Protein 2Z8L (pdb70)

InterPro domains:
  IPR006123 Staphylococcal/Streptococcal toxin, beta-grasp domain [PF02876] (147-233)
  IPR006126 Staphylococcal enterotoxin/Streptococcal pyrogenic exotoxin, conserved site [PS00278] (162-185)
  IPR008375 Staphylococcus aureus exotoxin [PR01800] (18-32)
  IPR008375 Staphylococcus aureus exotoxin [PR01800] (119-130)
  IPR008375 Staphylococcus aureus exotoxin [PR01800] (161-177)
  IPR008375 Staphylococcus aureus exotoxin [PR01800] (201-216)
  IPR008992 Enterotoxin [SSF50203] (36-129)
  IPR013307 Superantigen, staphylococcal/streptococcal toxin, bacterial [PR01501] (16-34)
  IPR013307 Superantigen, staphylococcal/streptococcal toxin, bacterial [PR01501] (37-54)
  IPR013307 Superantigen, staphylococcal/streptococcal toxin, bacterial [PR01501] (92-115)
  IPR013307 Superantigen, staphylococcal/streptococcal toxin, bacterial [PR01501] (170-192)
  IPR013307 Superantigen, staphylococcal/streptococcal toxin, bacterial [PR01501] (195-211)
  IPR013307 Superantigen, staphylococcal/streptococcal toxin, bacterial [PR01501] (221-234)
  IPR013307 Superantigen, staphylococcal/streptococcal toxin, bacterial [PR01898] (88-114)
  IPR013307 Superantigen, staphylococcal/streptococcal toxin, bacterial [PR01898] (117-130)
  IPR013307 Superantigen, staphylococcal/streptococcal toxin, bacterial [PR01898] (162-175)
  IPR013307 Superantigen, staphylococcal/streptococcal toxin, bacterial [PR01898] (175-189)
  IPR013307 Superantigen, staphylococcal/streptococcal toxin, bacterial [PR01898] (216-232)
  IPR015282 Staphylococcal superantigen-like OB-fold domain [PF09199] (46-128)
  IPR016091 Superantigen toxin, C-terminal [SSF54334] (132-233)

Foldseek 3Di:
DLVVLLVQLQDDKDKAWFFKWFWDDDPNWIWTWGDDPNEIEIETAADPVRCVPVDGIGTQKIAIARFPDADPSRHGYGFARIDGFDPDDDPAFLDWAWEWEWEDDVPGTDIDIGTDTHRGQKGAPQVVVSVVSNCCVVPVVASVDQFPQKWKWWAFQVGDIDIGGSNDDDDRNRRNDIDGRNGTHHMYIYGD

Solvent-accessible surface area: 11017 Å² total; per-residue (Å²): 129,21,130,95,22,86,82,37,1,47,30,94,45,90,39,41,143,90,24,44,0,67,72,49,58,143,91,76,18,62,23,0,43,9,86,123,147,186,128,109,16,73,0,44,5,12,37,182,15,60,99,108,11,143,69,138,116,8,90,14,9,11,0,2,2,6,104,52,53,81,53,222,123,19,14,14,41,1,70,0,1,4,4,91,93,41,180,32,105,95,221,78,88,39,24,23,5,99,3,28,0,90,33,70,74,145,119,37,89,126,59,52,85,88,122,35,98,7,124,21,22,32,9,1,3,4,13,3,2,4,82,0,1,39,70,0,14,129,88,15,55,3,7,154,139,137,10,126,92,6,87,0,72,0,29,19,122,135,48,34,132,74,39,0,70,0,77,95,82,3,65,55,134,55,3,4,54,32,10,47,0,110,68,1,91,70,0,50,0,83,5,77

Nearest PDB structures (foldseek):
  2z8l-assembly1_A  TM=1.005E+00  e=1.510E-40  Staphylococcus aureus
  1m4v-assembly2_B  TM=9.848E-01  e=3.611E-36  Staphylococcus aureus
  1m4v-assembly1_A  TM=9.852E-01  e=6.323E-36  Staphylococcus aureus
  2r61-assembly1_A  TM=9.519E-01  e=1.034E-33  Staphylococcus aureus
  2rdh-assembly2_B  TM=9.318E-01  e=7.310E-23  Staphylococcus aureus

Secondary structure (DSSP, 8-state):
-HHHHHHHHTS--EEEEEEEEEEEEETTEEEEEEEETTEEEEEEE-TTHHHHS-SSEEEEEEEEE--SEE-TT--EEEE--EEEPPSS--SS-SB--EEEEEEEETTEEEEEEEE--B--SEEEHHHHHHHHHHHHHHHS-TTSS--TT-EEEEEETTS-EEEEETTSPPPGGGTT-EEEGGGEEEEEEEE-

Structure (mmCIF, N/CA/C/O backbone):
data_2Z8L
#
_entry.id   2Z8L
#
_cell.length_a   37.625
_cell.length_b   78.237
_cell.length_c   55.276
_cell.angle_alpha   90.000
_cell.angle_beta   127.020
_cell.angle_gamma   90.000
#
_symmetry.space_group_name_H-M   'P 1 21 1'
#
loop_
_entity.id
_entity.type
_entity.pdbx_description
1 polymer 'Exotoxin 3'
2 branched 'N-acetyl-alpha-neuraminic acid-(2-3)-beta-D-galactopyranose-(1-4)-[alpha-L-fucopyranose-(1-3)]2-acetamido-2-deoxy-beta-D-glucopyranose'
3 non-polymer 'PHOSPHATE ION'
4 non-polymer GLYCEROL
5 water water
#
loop_
_atom_site.group_PDB
_atom_site.id
_atom_site.type_symbol
_atom_site.label_atom_id
_atom_site.label_alt_id
_atom_site.label_comp_id
_atom_site.label_asym_id
_atom_site.label_entity_id
_atom_site.label_seq_id
_atom_site.pdbx_PDB_ins_code
_atom_site.Cartn_x
_atom_site.Cartn_y
_atom_site.Cartn_z
_atom_site.occupancy
_atom_site.B_iso_or_equiv
_atom_site.auth_seq_id
_atom_site.auth_comp_id
_atom_site.auth_asym_id
_atom_site.auth_atom_id
_atom_site.pdbx_PDB_model_num
ATOM 1 N N . ASP A 1 17 ? 6.439 32.864 4.456 1.00 23.63 13 ASP A N 1
ATOM 2 C CA . ASP A 1 17 ? 5.679 34.149 4.465 1.00 22.48 13 ASP A CA 1
ATOM 3 C C . ASP A 1 17 ? 4.353 33.870 5.122 1.00 21.71 13 ASP A C 1
ATOM 4 O O . ASP A 1 17 ? 3.796 32.803 4.936 1.00 22.63 13 ASP A O 1
ATOM 9 N N . ILE A 1 18 ? 3.836 34.840 5.878 1.00 20.79 14 ILE A N 1
ATOM 10 C CA . ILE A 1 18 ? 2.516 34.731 6.517 1.00 18.98 14 ILE A CA 1
ATOM 11 C C . ILE A 1 18 ? 1.391 34.348 5.541 1.00 18.72 14 ILE A C 1
ATOM 12 O O . ILE A 1 18 ? 0.497 33.608 5.880 1.00 17.36 14 ILE A O 1
ATOM 17 N N . PHE A 1 19 ? 1.447 34.839 4.303 1.00 16.34 15 PHE A N 1
ATOM 18 C CA . PHE A 1 19 ? 0.394 34.494 3.351 1.00 17.49 15 PHE A CA 1
ATOM 19 C C . PHE A 1 19 ? 0.463 33.060 2.858 1.00 16.70 15 PHE A C 1
ATOM 20 O O . PHE A 1 19 ? -0.568 32.455 2.558 1.00 15.62 15 PHE A O 1
ATOM 28 N N . ASP A 1 20 ? 1.668 32.491 2.815 1.00 17.43 16 ASP A N 1
ATOM 29 C CA . ASP A 1 20 ? 1.817 31.063 2.489 1.00 18.15 16 ASP A CA 1
ATOM 30 C C . ASP A 1 20 ? 1.270 30.174 3.627 1.00 17.51 16 ASP A C 1
ATOM 31 O O . ASP A 1 20 ? 0.695 29.121 3.375 1.00 17.98 16 ASP A O 1
ATOM 36 N N . LEU A 1 21 ? 1.474 30.602 4.856 1.00 17.15 17 LEU A N 1
ATOM 37 C CA . LEU A 1 21 ? 0.946 29.887 6.006 1.00 17.96 17 LEU A CA 1
ATOM 38 C C . LEU A 1 21 ? -0.592 29.934 5.947 1.00 16.96 17 LEU A C 1
ATOM 39 O O . LEU A 1 21 ? -1.268 28.930 6.124 1.00 16.19 17 LEU A O 1
ATOM 44 N N . ARG A 1 22 ? -1.154 31.111 5.682 1.00 16.76 18 ARG A N 1
ATOM 45 C CA . ARG A 1 22 ? -2.594 31.249 5.557 1.00 17.83 18 ARG A CA 1
ATOM 46 C C . ARG A 1 22 ? -3.154 30.397 4.410 1.00 17.51 18 ARG A C 1
ATOM 47 O O . ARG A 1 22 ? -4.194 29.736 4.544 1.00 17.69 18 ARG A O 1
ATOM 55 N N . ASP A 1 23 ? -2.485 30.386 3.274 1.00 15.44 19 ASP A N 1
ATOM 56 C CA . ASP A 1 23 ? -3.035 29.730 2.111 1.00 17.07 19 ASP A CA 1
ATOM 57 C C . ASP A 1 23 ? -2.991 28.209 2.318 1.00 16.58 19 ASP A C 1
ATOM 58 O O . ASP A 1 23 ? -3.884 27.494 1.849 1.00 15.46 19 ASP A O 1
ATOM 63 N N . TYR A 1 24 ? -1.970 27.723 3.023 1.00 14.81 20 TYR A N 1
ATOM 64 C CA . TYR A 1 24 ? -1.880 26.286 3.396 1.00 14.89 20 TYR A CA 1
ATOM 65 C C . TYR A 1 24 ? -3.117 25.854 4.167 1.00 14.56 20 TYR A C 1
ATOM 66 O O . TYR A 1 24 ? -3.758 24.883 3.828 1.00 14.87 20 TYR A O 1
ATOM 75 N N . TYR A 1 25 ? -3.473 26.617 5.201 1.00 13.34 21 TYR A N 1
ATOM 76 C CA . TYR A 1 25 ? -4.570 26.245 6.057 1.00 14.31 21 TYR A CA 1
ATOM 77 C C . TYR A 1 25 ? -5.928 26.621 5.549 1.00 15.69 21 TYR A C 1
ATOM 78 O O . TYR A 1 25 ? -6.929 26.264 6.152 1.00 17.76 21 TYR A O 1
ATOM 87 N N . SER A 1 26 ? -5.974 27.302 4.391 1.00 15.81 22 SER A N 1
ATOM 88 C CA . SER A 1 26 ? -7.206 27.700 3.690 1.00 16.46 22 SER A CA 1
ATOM 89 C C . SER A 1 26 ? -7.482 26.778 2.540 1.00 16.93 22 SER A C 1
ATOM 90 O O . SER A 1 26 ? -8.492 26.942 1.828 1.00 17.79 22 SER A O 1
ATOM 93 N N . GLY A 1 27 ? -6.585 25.818 2.336 1.00 18.15 23 GLY A N 1
ATOM 94 C CA . GLY A 1 27 ? -6.632 24.956 1.195 1.00 19.74 23 GLY A CA 1
ATOM 95 C C . GLY A 1 27 ? -7.411 23.687 1.416 1.00 19.85 23 GLY A C 1
ATOM 96 O O . GLY A 1 27 ? -7.983 23.435 2.466 1.00 19.56 23 GLY A O 1
ATOM 97 N N . ALA A 1 28 ? -7.418 22.866 0.379 1.00 20.34 24 ALA A N 1
ATOM 98 C CA . ALA A 1 28 ? -8.215 21.684 0.391 1.00 20.92 24 ALA A CA 1
ATOM 99 C C . ALA A 1 28 ? -7.633 20.580 1.285 1.00 20.56 24 ALA A C 1
ATOM 100 O O . ALA A 1 28 ? -6.417 20.457 1.506 1.00 20.45 24 ALA A O 1
ATOM 102 N N . SER A 1 29 ? -8.551 19.821 1.839 1.00 21.17 25 SER A N 1
ATOM 103 C CA . SER A 1 29 ? -8.219 18.613 2.598 1.00 21.81 25 SER A CA 1
ATOM 104 C C . SER A 1 29 ? -9.307 17.570 2.367 1.00 22.38 25 SER A C 1
ATOM 105 O O . SER A 1 29 ? -10.369 17.899 1.845 1.00 21.91 25 SER A O 1
ATOM 108 N N . LYS A 1 30 ? -9.006 16.308 2.691 1.00 22.70 26 LYS A N 1
ATOM 109 C CA . LYS A 1 30 ? -10.014 15.252 2.588 1.00 24.78 26 LYS A CA 1
ATOM 110 C C . LYS A 1 30 ? -9.812 14.153 3.616 1.00 23.74 26 LYS A C 1
ATOM 111 O O . LYS A 1 30 ? -8.687 13.902 4.044 1.00 21.15 26 LYS A O 1
ATOM 117 N N . GLU A 1 31 ? -10.926 13.573 4.069 1.00 24.79 27 GLU A N 1
ATOM 118 C CA . GLU A 1 31 ? -10.931 12.483 5.056 1.00 24.14 27 GLU A CA 1
ATOM 119 C C . GLU A 1 31 ? -11.261 11.218 4.299 1.00 24.46 27 GLU A C 1
ATOM 120 O O . GLU A 1 31 ? -12.358 11.122 3.700 1.00 23.16 27 GLU A O 1
ATOM 126 N N . LEU A 1 32 ? -10.340 10.269 4.258 1.00 22.26 28 LEU A N 1
ATOM 127 C CA . LEU A 1 32 ? -10.568 9.004 3.581 1.00 22.25 28 LEU A CA 1
ATOM 128 C C . LEU A 1 32 ? -10.921 8.000 4.656 1.00 21.76 28 LEU A C 1
ATOM 129 O O . LEU A 1 32 ? -10.368 8.033 5.735 1.00 21.26 28 LEU A O 1
ATOM 134 N N . LYS A 1 33 ? -11.924 7.179 4.381 1.00 18.83 29 LYS A N 1
ATOM 135 C CA . LYS A 1 33 ? -12.477 6.309 5.385 1.00 20.02 29 LYS A CA 1
ATOM 136 C C . LYS A 1 33 ? -12.317 4.838 5.021 1.00 19.19 29 LYS A C 1
ATOM 137 O O . LYS A 1 33 ? -12.576 4.442 3.873 1.00 18.34 29 LYS A O 1
ATOM 143 N N . ASN A 1 34 ? -11.971 4.045 6.030 1.00 17.77 30 ASN A N 1
ATOM 144 C CA . ASN A 1 34 ? -11.872 2.612 5.910 1.00 18.19 30 ASN A CA 1
ATOM 145 C C . ASN A 1 34 ? -10.990 2.161 4.747 1.00 18.04 30 ASN A C 1
ATOM 146 O O . ASN A 1 34 ? -11.361 1.303 3.903 1.00 18.36 30 ASN A O 1
ATOM 151 N N . VAL A 1 35 ? -9.793 2.678 4.716 1.00 18.41 31 VAL A N 1
ATOM 152 C CA . VAL A 1 35 ? -8.874 2.308 3.650 1.00 18.17 31 VAL A CA 1
ATOM 153 C C . VAL A 1 35 ? -7.791 1.354 4.178 1.00 17.67 31 VAL A C 1
ATOM 154 O O . VAL A 1 35 ? -7.524 1.295 5.374 1.00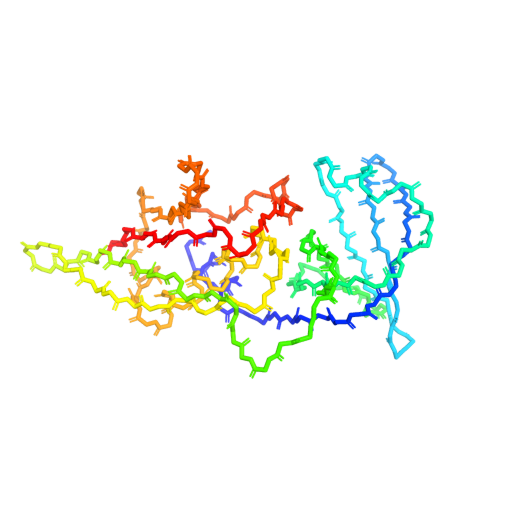 17.33 31 VAL A O 1
ATOM 158 N N . THR A 1 36 ? -7.195 0.580 3.262 1.00 17.22 32 THR A N 1
ATOM 159 C CA . THR A 1 36 ? -6.142 -0.354 3.611 1.00 16.83 32 THR A CA 1
ATOM 160 C C . THR A 1 36 ? -4.818 0.204 3.134 1.00 16.99 32 THR A C 1
ATOM 161 O O . THR A 1 36 ? -4.666 0.504 1.952 1.00 18.41 32 THR A O 1
ATOM 165 N N . GLY A 1 37 ? -3.919 0.387 4.093 1.00 15.56 33 GLY A N 1
ATOM 166 C CA . GLY A 1 37 ? -2.578 0.954 3.893 1.00 15.11 33 GLY A CA 1
ATOM 167 C C . GLY A 1 37 ? -1.535 -0.131 3.910 1.00 15.37 33 GLY A C 1
ATOM 168 O O . GLY A 1 37 ? -1.596 -1.044 4.718 1.00 15.52 33 GLY A O 1
ATOM 169 N N . TYR A 1 38 ? -0.567 -0.005 3.009 1.00 13.35 34 TYR A N 1
ATOM 170 C CA . TYR A 1 38 ? 0.552 -0.917 2.926 1.00 14.32 34 TYR A CA 1
ATOM 171 C C . TYR A 1 38 ? 1.812 -0.221 3.367 1.00 15.35 34 TYR A C 1
ATOM 172 O O . TYR A 1 38 ? 2.184 0.818 2.843 1.00 13.72 34 TYR A O 1
ATOM 181 N N . ARG A 1 39 ? 2.489 -0.844 4.306 1.00 17.32 35 ARG A N 1
ATOM 182 C CA . ARG A 1 39 ? 3.636 -0.239 4.953 1.00 20.17 35 ARG A CA 1
ATOM 183 C C . ARG A 1 39 ? 4.951 -0.566 4.291 1.00 19.52 35 ARG A C 1
ATOM 184 O O . ARG A 1 39 ? 5.194 -1.698 3.893 1.00 19.91 35 ARG A O 1
ATOM 192 N N . TYR A 1 40 ? 5.832 0.415 4.184 1.00 18.90 36 TYR A N 1
ATOM 193 C CA . TYR A 1 40 ? 7.185 0.162 3.775 1.00 20.54 36 TYR A CA 1
ATOM 194 C C . TYR A 1 40 ? 8.106 1.309 4.163 1.00 20.36 36 TYR A C 1
ATOM 195 O O . TYR A 1 40 ? 7.664 2.336 4.682 1.00 17.80 36 TYR A O 1
ATOM 204 N N . SER A 1 41 ? 9.392 1.125 3.911 1.00 21.40 37 SER A N 1
ATOM 205 C CA . SER A 1 41 ? 10.356 2.149 4.229 1.00 22.68 37 SER A CA 1
ATOM 206 C C . SER A 1 41 ? 11.402 2.278 3.132 1.00 23.14 37 SER A C 1
ATOM 207 O O . SER A 1 41 ? 11.712 1.311 2.468 1.00 22.04 37 SER A O 1
ATOM 210 N N . LYS A 1 42 ? 11.864 3.504 2.905 1.00 24.33 38 LYS A N 1
ATOM 211 C CA . LYS A 1 42 ? 12.864 3.822 1.887 1.00 26.04 38 LYS A CA 1
ATOM 212 C C . LYS A 1 42 ? 13.712 4.979 2.403 1.00 26.20 38 LYS A C 1
ATOM 213 O O . LYS A 1 42 ? 13.185 6.009 2.850 1.00 27.59 38 LYS A O 1
ATOM 219 N N . GLY A 1 43 ? 15.031 4.805 2.350 1.00 26.91 39 GLY A N 1
ATOM 220 C CA . GLY A 1 43 ? 15.936 5.872 2.712 1.00 26.50 39 GLY A CA 1
ATOM 221 C C . GLY A 1 43 ? 15.693 6.409 4.108 1.00 26.66 39 GLY A C 1
ATOM 222 O O . GLY A 1 43 ? 15.785 7.620 4.337 1.00 27.31 39 GLY A O 1
ATOM 223 N N . GLY A 1 44 ? 15.397 5.508 5.046 1.00 26.00 40 GLY A N 1
ATOM 224 C CA . GLY A 1 44 ? 15.181 5.908 6.433 1.00 25.23 40 GLY A CA 1
ATOM 225 C C . GLY A 1 44 ? 13.883 6.680 6.688 1.00 24.40 40 GLY A C 1
ATOM 226 O O . GLY A 1 44 ? 13.717 7.244 7.771 1.00 26.07 40 GLY A O 1
ATOM 227 N N . LYS A 1 45 ? 13.006 6.763 5.678 1.00 22.63 41 LYS A N 1
ATOM 228 C CA . LYS A 1 45 ? 11.649 7.280 5.842 1.00 20.95 41 LYS A CA 1
ATOM 229 C C . LYS A 1 45 ? 10.675 6.108 5.838 1.00 19.72 41 LYS A C 1
ATOM 230 O O . LYS A 1 45 ? 10.942 5.043 5.257 1.00 19.02 41 LYS A O 1
ATOM 232 N N . HIS A 1 46 ? 9.521 6.337 6.482 1.00 17.76 42 HIS A N 1
ATOM 233 C CA . HIS A 1 46 ? 8.518 5.287 6.668 1.00 17.19 42 HIS A CA 1
ATOM 234 C C . HIS A 1 46 ? 7.206 5.763 6.082 1.00 16.12 42 HIS A C 1
ATOM 235 O O . HIS A 1 46 ? 6.839 6.909 6.234 1.00 14.80 42 HIS A O 1
ATOM 242 N N . TYR A 1 47 ? 6.531 4.880 5.341 1.00 15.41 43 TYR A N 1
ATOM 243 C CA . TYR A 1 47 ? 5.380 5.277 4.565 1.00 16.27 43 TYR A CA 1
ATOM 244 C C . TYR A 1 47 ? 4.260 4.256 4.667 1.00 15.93 43 TYR A C 1
ATOM 245 O O . TYR A 1 47 ? 4.481 3.085 4.981 1.00 14.52 43 TYR A O 1
ATOM 254 N N . LEU A 1 48 ? 3.065 4.721 4.338 1.00 15.39 44 LEU A N 1
ATOM 255 C CA . LEU A 1 48 ? 1.912 3.872 4.077 1.00 16.57 44 LEU A CA 1
AT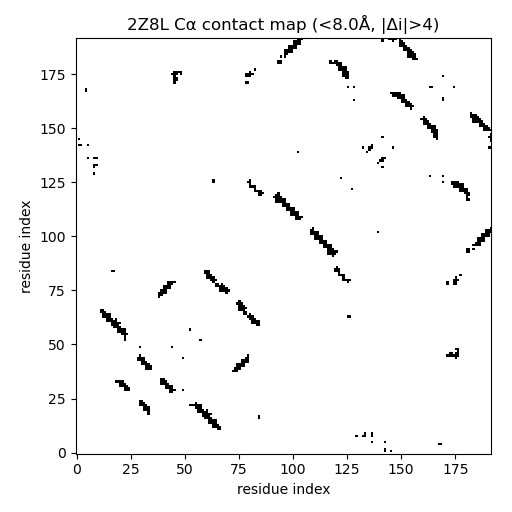OM 256 C C . LEU A 1 48 ? 1.415 4.264 2.708 1.00 16.15 44 LEU A C 1
ATOM 257 O O . LEU A 1 48 ? 1.267 5.460 2.409 1.00 16.92 44 LEU A O 1
ATOM 262 N N . ILE A 1 49 ? 1.177 3.297 1.846 1.00 14.64 45 ILE A N 1
ATOM 263 C CA . ILE A 1 49 ? 0.692 3.624 0.540 1.00 14.70 45 ILE A CA 1
ATOM 264 C C . ILE A 1 49 ? -0.695 2.975 0.380 1.00 15.44 45 ILE A C 1
ATOM 265 O O . ILE A 1 49 ? -0.953 1.877 0.864 1.00 15.10 45 ILE A O 1
ATOM 270 N N . PHE A 1 50 ? -1.562 3.659 -0.353 1.00 16.11 46 PHE A N 1
ATOM 271 C CA A PHE A 1 50 ? -2.821 3.024 -0.688 0.50 16.21 46 PHE A CA 1
ATOM 272 C CA B PHE A 1 50 ? -2.967 3.288 -0.575 0.50 17.40 46 PHE A CA 1
ATOM 273 C C . PHE A 1 50 ? -3.256 3.447 -2.067 1.00 17.71 46 PHE A C 1
ATOM 274 O O . PHE A 1 50 ? -2.640 4.279 -2.701 1.00 17.48 46 PHE A O 1
ATOM 289 N N . ASP A 1 51 ? -4.273 2.780 -2.577 1.00 18.73 47 ASP A N 1
ATOM 290 C CA . ASP A 1 51 ? -4.703 3.089 -3.937 1.00 21.77 47 ASP A CA 1
ATOM 291 C C . ASP A 1 51 ? -6.212 3.160 -4.019 1.00 23.37 47 ASP A C 1
ATOM 292 O O . ASP A 1 51 ? -6.908 2.462 -3.300 1.00 23.16 47 ASP A O 1
ATOM 297 N N . LYS A 1 52 ? -6.695 3.990 -4.930 1.00 26.10 48 LYS A N 1
ATOM 298 C CA . LYS A 1 52 ? -8.122 4.143 -5.161 1.00 26.18 48 LYS A CA 1
ATOM 299 C C . LYS A 1 52 ? -8.260 4.683 -6.567 1.00 26.79 48 LYS A C 1
ATOM 300 O O . LYS A 1 52 ? -7.502 5.556 -6.960 1.00 25.91 48 LYS A O 1
ATOM 306 N N . HIS A 1 53 ? -9.224 4.159 -7.313 1.00 27.33 49 HIS A N 1
ATOM 307 C CA . HIS A 1 53 ? -9.398 4.487 -8.717 1.00 27.78 49 HIS A CA 1
ATOM 308 C C . HIS A 1 53 ? -8.085 4.384 -9.518 1.00 27.92 49 HIS A C 1
ATOM 309 O O . HIS A 1 53 ? -7.823 5.221 -10.388 1.00 28.42 49 HIS A O 1
ATOM 316 N N . GLN A 1 54 ? -7.298 3.332 -9.269 1.00 27.01 50 GLN A N 1
ATOM 317 C CA . GLN A 1 54 ? -6.023 3.103 -9.978 1.00 25.93 50 GLN A CA 1
ATOM 318 C C . GLN A 1 54 ? -5.056 4.302 -9.794 1.00 24.99 50 GLN A C 1
ATOM 319 O O . GLN A 1 54 ? -4.275 4.632 -10.680 1.00 24.31 50 GLN A O 1
ATOM 325 N N . LYS A 1 55 ? -5.116 4.957 -8.644 1.00 24.14 51 LYS A N 1
ATOM 326 C CA . LYS A 1 55 ? -4.194 6.046 -8.332 1.00 23.14 51 LYS A CA 1
ATOM 327 C C . LYS A 1 55 ? -3.666 5.793 -6.931 1.00 22.11 51 LYS A C 1
ATOM 328 O O . LYS A 1 55 ? -4.399 5.277 -6.090 1.00 22.78 51 LYS A O 1
ATOM 334 N N . PHE A 1 56 ? -2.439 6.231 -6.653 1.00 19.90 52 PHE A N 1
ATOM 335 C CA . PHE A 1 56 ? -1.813 5.978 -5.362 1.00 18.66 52 PHE A CA 1
ATOM 336 C C . PHE A 1 56 ? -1.818 7.238 -4.532 1.00 17.64 52 PHE A C 1
ATOM 337 O O . PHE A 1 56 ? -1.784 8.334 -5.044 1.00 16.28 52 PHE A O 1
ATOM 345 N N . THR A 1 57 ? -1.817 7.059 -3.225 1.00 17.31 53 THR A N 1
ATOM 346 C CA . THR A 1 57 ? -1.557 8.143 -2.282 1.00 17.82 53 THR A CA 1
ATOM 347 C C . THR A 1 57 ? -0.522 7.607 -1.337 1.00 16.74 53 THR A C 1
ATOM 348 O O . THR A 1 57 ? -0.683 6.496 -0.844 1.00 16.97 53 THR A O 1
ATOM 352 N N . ARG A 1 58 ? 0.530 8.366 -1.085 1.00 15.99 54 ARG A N 1
ATOM 353 C CA . ARG A 1 58 ? 1.615 7.914 -0.218 1.00 16.64 54 ARG A CA 1
ATOM 354 C C . ARG A 1 58 ? 1.610 8.841 0.954 1.00 16.28 54 ARG A C 1
ATOM 355 O O . ARG A 1 58 ? 1.645 10.048 0.770 1.00 15.92 54 ARG A O 1
ATOM 363 N N . ILE A 1 59 ? 1.516 8.249 2.133 1.00 14.79 55 ILE A N 1
ATOM 364 C CA . ILE A 1 59 ? 1.494 8.983 3.405 1.00 14.90 55 ILE A CA 1
ATOM 365 C C . ILE A 1 59 ? 2.776 8.716 4.161 1.00 14.78 55 ILE A C 1
ATOM 366 O O . ILE A 1 59 ? 3.135 7.569 4.400 1.00 16.10 55 ILE A O 1
ATOM 371 N N . GLN A 1 60 ? 3.498 9.759 4.548 1.00 14.23 56 GLN A N 1
ATOM 372 C CA . GLN A 1 60 ? 4.674 9.570 5.373 1.00 14.65 56 GLN A CA 1
ATOM 373 C C . GLN A 1 60 ? 4.258 9.461 6.821 1.00 15.15 56 GLN A C 1
ATOM 374 O O . GLN A 1 60 ? 3.411 10.272 7.290 1.00 16.78 56 GLN A O 1
ATOM 380 N N . ILE A 1 61 ? 4.818 8.481 7.523 1.00 14.90 57 ILE A N 1
ATOM 381 C CA . ILE A 1 61 ? 4.484 8.174 8.922 1.00 15.99 57 ILE A CA 1
ATOM 382 C C . ILE A 1 61 ? 5.620 8.620 9.829 1.00 16.33 57 ILE A C 1
ATOM 383 O O . ILE A 1 61 ? 6.810 8.444 9.488 1.00 16.57 57 ILE A O 1
ATOM 388 N N . PHE A 1 62 ? 5.282 9.180 10.996 1.00 14.67 58 PHE A N 1
ATOM 389 C CA . PHE A 1 62 ? 6.253 9.763 11.887 1.00 16.47 58 PHE A CA 1
ATOM 390 C C . PHE A 1 62 ? 6.065 9.255 13.308 1.00 18.82 58 PHE A C 1
ATOM 391 O O . PHE A 1 62 ? 5.004 8.714 13.679 1.00 18.90 58 PHE A O 1
ATOM 399 N N . GLY A 1 63 ? 7.104 9.407 14.104 1.00 19.89 59 GLY A N 1
ATOM 400 C CA . GLY A 1 63 ? 6.985 9.238 15.528 1.00 21.65 59 GLY A CA 1
ATOM 401 C C . GLY A 1 63 ? 6.772 7.814 15.928 1.00 23.20 59 GLY A C 1
ATOM 402 O O . GLY A 1 63 ? 7.152 6.883 15.229 1.00 22.53 59 GLY A O 1
ATOM 403 N N . LYS A 1 64 ? 6.168 7.606 17.075 1.00 27.69 60 LYS A N 1
ATOM 404 C CA . LYS A 1 64 ? 5.956 6.219 17.490 1.00 32.69 60 LYS A CA 1
ATOM 405 C C . LYS A 1 64 ? 4.819 5.516 16.706 1.00 34.00 60 LYS A C 1
ATOM 406 O O . LYS A 1 64 ? 4.641 4.306 16.834 1.00 35.19 60 LYS A O 1
ATOM 412 N N . ASP A 1 65 ? 4.095 6.250 15.838 1.00 36.75 61 ASP A N 1
ATOM 413 C CA . ASP A 1 65 ? 3.158 5.600 14.872 1.00 37.78 61 ASP A CA 1
ATOM 414 C C . ASP A 1 65 ? 3.918 4.657 13.932 1.00 38.95 61 ASP A C 1
ATOM 415 O O . ASP A 1 65 ? 3.324 3.795 13.296 1.00 40.05 61 ASP A O 1
ATOM 420 N N . ILE A 1 66 ? 5.230 4.829 13.834 1.00 40.44 62 ILE A N 1
ATOM 421 C CA . ILE A 1 66 ? 6.051 4.010 12.947 1.00 41.33 62 ILE A CA 1
ATOM 422 C C . ILE A 1 66 ? 6.007 2.512 13.300 1.00 42.98 62 ILE A C 1
ATOM 423 O O . ILE A 1 66 ? 6.226 1.673 12.407 1.00 43.52 62 ILE A O 1
ATOM 428 N N . GLU A 1 67 ? 5.710 2.161 14.560 1.00 44.29 63 GLU A N 1
ATOM 429 C CA . GLU A 1 67 ? 5.570 0.738 14.924 1.00 45.11 63 GLU A CA 1
ATOM 430 C C . GLU A 1 67 ? 4.192 0.327 15.501 1.00 45.70 63 GLU A C 1
ATOM 431 O O . GLU A 1 67 ? 3.961 -0.858 15.768 1.00 46.29 63 GLU A O 1
ATOM 437 N N . ARG A 1 68 ? 3.273 1.276 15.667 1.00 45.63 64 ARG A N 1
ATOM 438 C CA . ARG A 1 68 ? 1.861 0.916 15.808 1.00 45.20 64 ARG A CA 1
ATOM 439 C C . ARG A 1 68 ? 1.436 0.270 14.475 1.00 44.81 64 ARG A C 1
ATOM 440 O O . ARG A 1 68 ? 0.613 -0.648 14.447 1.00 45.41 64 ARG A O 1
ATOM 448 N N . LEU A 1 69 ? 1.995 0.787 13.376 1.00 43.75 65 LEU A N 1
ATOM 449 C CA . LEU A 1 69 ? 1.895 0.150 12.061 1.00 42.73 65 LEU A CA 1
ATOM 450 C C . LEU A 1 69 ? 3.193 -0.653 11.854 1.00 41.82 65 LEU A C 1
ATOM 451 O O . LEU A 1 69 ? 4.182 -0.127 11.343 1.00 41.80 65 LEU A O 1
ATOM 456 N N . LYS A 1 70 ? 3.185 -1.915 12.294 1.00 40.26 66 LYS A N 1
ATOM 457 C CA . LYS A 1 70 ? 4.359 -2.805 12.176 1.00 38.61 66 LYS A CA 1
ATOM 458 C C . LYS A 1 70 ? 4.025 -4.058 11.356 1.00 36.59 66 LYS A C 1
ATOM 459 O O . LYS A 1 70 ? 4.787 -5.033 11.333 1.00 38.30 66 LYS A O 1
ATOM 465 N N . THR A 1 71 ? 2.884 -4.022 10.681 1.00 33.01 67 THR A N 1
ATOM 466 C CA . THR A 1 71 ? 2.507 -5.075 9.769 1.00 29.69 67 THR A CA 1
ATOM 467 C C . THR A 1 71 ? 2.465 -4.511 8.345 1.00 25.70 67 THR A C 1
ATOM 468 O O . THR A 1 71 ? 2.273 -3.327 8.157 1.00 23.71 67 THR A O 1
ATOM 472 N N . ARG A 1 72 ? 2.652 -5.366 7.349 1.00 20.79 68 ARG A N 1
ATOM 473 C CA . ARG A 1 72 ? 2.642 -4.924 5.955 1.00 19.20 68 ARG A CA 1
ATOM 474 C C . ARG A 1 72 ? 1.273 -4.371 5.562 1.00 17.01 68 ARG A C 1
ATOM 475 O O . ARG A 1 72 ? 1.188 -3.243 5.077 1.00 16.74 68 ARG A O 1
ATOM 483 N N . LYS A 1 73 ? 0.208 -5.148 5.792 1.00 15.94 69 LYS A N 1
ATOM 484 C CA . LYS A 1 73 ? -1.161 -4.806 5.340 1.00 14.99 69 LYS A CA 1
ATOM 485 C C . LYS A 1 73 ? -1.924 -4.291 6.548 1.00 15.65 69 LYS A C 1
ATOM 486 O O . LYS A 1 73 ? -2.020 -4.996 7.535 1.00 15.51 69 LYS A O 1
ATOM 492 N N . ASN A 1 74 ? -2.504 -3.095 6.429 1.00 14.41 70 ASN A N 1
ATOM 493 C CA . ASN A 1 74 ? -3.151 -2.392 7.549 1.00 14.99 70 ASN A CA 1
ATOM 494 C C . ASN A 1 74 ? -4.554 -1.954 7.126 1.00 14.50 70 ASN A C 1
ATOM 495 O O . ASN A 1 74 ? -4.761 -0.839 6.647 1.00 14.71 70 ASN A O 1
ATOM 500 N N . PRO A 1 75 ? -5.547 -2.817 7.330 1.00 15.76 71 PRO A N 1
ATOM 501 C CA . PRO A 1 75 ? -6.909 -2.448 6.975 1.00 15.33 71 PRO A CA 1
ATOM 502 C C . PRO A 1 75 ? -7.593 -1.521 7.993 1.00 15.28 71 PRO A C 1
ATOM 503 O O . PRO A 1 75 ? -7.088 -1.358 9.108 1.00 16.68 71 PRO A O 1
ATOM 507 N N . GLY A 1 76 ? -8.696 -0.900 7.593 1.00 15.30 72 GLY A N 1
ATOM 508 C CA . GLY A 1 76 ? -9.548 -0.231 8.544 1.00 15.37 72 GLY A CA 1
ATOM 509 C C . GLY A 1 76 ? -8.968 1.062 9.071 1.00 14.65 72 GLY A C 1
ATOM 510 O O . GLY A 1 76 ? -9.168 1.423 10.256 1.00 15.18 72 GLY A O 1
ATOM 511 N N . LEU A 1 77 ? -8.294 1.790 8.192 1.00 12.95 73 LEU A N 1
ATOM 512 C CA . LEU A 1 77 ? -7.745 3.096 8.546 1.00 13.89 73 LEU A CA 1
ATOM 513 C C . LEU A 1 77 ? -8.620 4.238 8.080 1.00 13.56 73 LEU A C 1
ATOM 514 O O . LEU A 1 77 ? -9.309 4.137 7.068 1.00 14.27 73 LEU A O 1
ATOM 519 N N . ASP A 1 78 ? -8.537 5.348 8.817 1.00 12.46 74 ASP A N 1
ATOM 520 C CA . ASP A 1 78 ? -9.052 6.646 8.375 1.00 13.62 74 ASP A CA 1
ATOM 521 C C . ASP A 1 78 ? -7.809 7.533 8.153 1.00 12.25 74 ASP A C 1
ATOM 522 O O . ASP A 1 78 ? -6.871 7.469 8.942 1.00 11.74 74 ASP A O 1
ATOM 527 N N . ILE A 1 79 ? -7.778 8.276 7.061 1.00 11.52 75 ILE A N 1
ATOM 528 C CA . ILE A 1 79 ? -6.643 9.169 6.781 1.00 12.35 75 ILE A CA 1
ATOM 529 C C . ILE A 1 79 ? -7.091 10.586 6.480 1.00 11.55 75 ILE A C 1
ATOM 530 O O . ILE A 1 79 ? -7.927 10.813 5.603 1.00 11.31 75 ILE A O 1
ATOM 535 N N . PHE A 1 80 ? -6.500 11.558 7.173 1.00 11.77 76 PHE A N 1
ATOM 536 C CA . PHE A 1 80 ? -6.717 12.960 6.875 1.00 11.11 76 PHE A CA 1
ATOM 537 C C . PHE A 1 80 ? -5.604 13.428 5.988 1.00 11.77 76 PHE A C 1
ATOM 538 O O . PHE A 1 80 ? -4.467 13.528 6.436 1.00 11.96 76 PHE A O 1
ATOM 546 N N . VAL A 1 81 ? -5.953 13.714 4.735 1.00 11.49 77 VAL A N 1
ATOM 547 C CA . VAL A 1 81 ? -5.018 14.025 3.682 1.00 11.21 77 VAL A CA 1
ATOM 548 C C . VAL A 1 81 ? -5.019 15.540 3.365 1.00 12.60 77 VAL A C 1
ATOM 549 O O . VAL A 1 81 ? -6.088 16.146 3.157 1.00 13.37 77 VAL A O 1
ATOM 553 N N . VAL A 1 82 ? -3.817 16.129 3.359 1.00 12.36 78 VAL A N 1
ATOM 554 C CA . VAL A 1 82 ? -3.562 17.478 2.868 1.00 12.42 78 VAL A CA 1
ATOM 555 C C . VAL A 1 82 ? -2.427 17.346 1.866 1.00 13.64 78 VAL A C 1
ATOM 556 O O . VAL A 1 82 ? -1.357 16.900 2.197 1.00 13.57 78 VAL A O 1
ATOM 560 N N . LYS A 1 83 ? -2.693 17.662 0.611 1.00 15.19 79 LYS A N 1
ATOM 561 C CA . LYS A 1 83 ? -1.707 17.457 -0.425 1.00 17.53 79 LYS A CA 1
ATOM 562 C C . LYS A 1 83 ? -0.478 18.299 -0.152 1.00 18.52 79 LYS A C 1
ATOM 563 O O . LYS A 1 83 ? -0.599 19.516 0.032 1.00 20.83 79 LYS A O 1
ATOM 569 N N . GLU A 1 84 ? 0.698 17.678 -0.055 1.00 19.46 80 GLU A N 1
ATOM 570 C CA . GLU A 1 84 ? 1.949 18.419 0.110 1.00 20.41 80 GLU A CA 1
ATOM 571 C C . GLU A 1 84 ? 2.653 18.495 -1.233 1.00 21.82 80 GLU A C 1
ATOM 572 O O . GLU A 1 84 ? 3.314 19.484 -1.564 1.00 21.75 80 GLU A O 1
ATOM 578 N N . ALA A 1 85 ? 2.515 17.428 -2.004 1.00 22.17 81 ALA A N 1
ATOM 579 C CA . ALA A 1 85 ? 3.108 17.345 -3.335 1.00 23.59 81 ALA A CA 1
ATOM 580 C C . ALA A 1 85 ? 2.306 16.354 -4.184 1.00 24.86 81 ALA A C 1
ATOM 581 O O . ALA A 1 85 ? 1.549 15.539 -3.657 1.00 24.32 81 ALA A O 1
ATOM 583 N N . GLU A 1 86 ? 2.437 16.462 -5.500 1.00 26.04 82 GLU A N 1
ATOM 584 C CA . GLU A 1 86 ? 1.858 15.493 -6.419 1.00 26.74 82 GLU A CA 1
ATOM 585 C C . GLU A 1 86 ? 2.757 15.362 -7.638 1.00 27.25 82 GLU A C 1
ATOM 586 O O . GLU A 1 86 ? 3.301 16.355 -8.112 1.00 27.36 82 GLU A O 1
ATOM 592 N N . ASN A 1 87 ? 2.927 14.134 -8.126 1.00 27.48 83 ASN A N 1
ATOM 593 C CA . ASN A 1 87 ? 3.810 13.882 -9.262 1.00 27.36 83 ASN A CA 1
ATOM 594 C C . ASN A 1 87 ? 2.991 13.673 -10.535 1.00 28.00 83 ASN A C 1
ATOM 595 O O . ASN A 1 87 ? 1.751 13.774 -10.495 1.00 28.09 83 ASN A O 1
ATOM 600 N N . ARG A 1 88 ? 3.682 13.405 -11.651 1.00 28.39 84 ARG A N 1
ATOM 601 C CA . ARG A 1 88 ? 3.036 13.294 -12.969 1.00 28.56 84 ARG A CA 1
ATOM 602 C C . ARG A 1 88 ? 2.142 12.074 -13.102 1.00 28.49 84 ARG A C 1
ATOM 603 O O . ARG A 1 88 ? 1.260 12.044 -13.971 1.00 28.81 84 ARG A O 1
ATOM 611 N N . ASN A 1 89 ? 2.373 11.064 -12.262 1.00 27.91 85 ASN A N 1
ATOM 612 C CA . ASN A 1 89 ? 1.508 9.876 -12.233 1.00 27.24 85 ASN A CA 1
ATOM 613 C C . ASN A 1 89 ? 0.242 10.197 -11.451 1.00 26.43 85 ASN A C 1
ATOM 614 O O . ASN A 1 89 ? -0.689 9.391 -11.369 1.00 27.02 85 ASN A O 1
ATOM 619 N N . GLY A 1 90 ? 0.236 11.370 -10.835 1.00 25.17 86 GLY A N 1
ATOM 620 C CA . GLY A 1 90 ? -0.892 11.818 -10.061 1.00 23.61 86 GLY A CA 1
ATOM 621 C C . GLY A 1 90 ? -0.872 11.213 -8.677 1.00 22.36 86 GLY A C 1
ATOM 622 O O . GLY A 1 90 ? -1.900 11.204 -8.005 1.00 23.25 86 GLY A O 1
ATOM 623 N N . THR A 1 91 ? 0.282 10.699 -8.250 1.00 20.09 87 THR A N 1
ATOM 624 C CA . THR A 1 91 ? 0.421 10.199 -6.857 1.00 18.78 87 THR A CA 1
ATOM 625 C C . THR A 1 91 ? 0.495 11.369 -5.909 1.00 17.92 87 THR A C 1
ATOM 626 O O . THR A 1 91 ? 1.388 12.195 -6.033 1.00 17.52 87 THR A O 1
ATOM 630 N N . VAL A 1 92 ? -0.412 11.403 -4.932 1.00 16.37 88 VAL A N 1
ATOM 631 C CA . VAL A 1 92 ? -0.476 12.493 -3.971 1.00 16.03 88 VAL A CA 1
ATOM 632 C C . VAL A 1 92 ? 0.332 12.126 -2.725 1.00 14.26 88 VAL A C 1
ATOM 633 O O . VAL A 1 92 ? 0.264 10.972 -2.283 1.00 13.88 88 VAL A O 1
ATOM 637 N N . PHE A 1 93 ? 1.095 13.076 -2.187 1.00 12.53 89 PHE A N 1
ATOM 638 C CA . PHE A 1 93 ? 1.907 12.864 -0.980 1.00 12.08 89 PHE A CA 1
ATOM 639 C C . PHE A 1 93 ? 1.357 13.712 0.138 1.00 11.19 89 PHE A C 1
ATOM 640 O O . PHE A 1 93 ? 1.066 14.870 -0.063 1.00 10.34 89 PHE A O 1
ATOM 648 N N . SER A 1 94 ? 1.256 13.112 1.311 1.00 10.02 90 SER A N 1
ATOM 649 C CA . SER A 1 94 ? 0.770 13.803 2.483 1.00 9.89 90 SER A CA 1
ATOM 650 C C . SER A 1 94 ? 1.475 13.241 3.712 1.00 9.75 90 SER A C 1
ATOM 651 O O . SER A 1 94 ? 2.032 12.130 3.669 1.00 8.89 90 SER A O 1
ATOM 654 N N . TYR A 1 95 ? 1.504 14.035 4.780 1.00 10.44 91 TYR A N 1
ATOM 655 C CA . TYR A 1 95 ? 2.200 13.707 6.030 1.00 10.71 91 TYR A CA 1
ATOM 656 C C . TYR A 1 95 ? 1.243 13.309 7.126 1.00 10.27 91 TYR A C 1
ATOM 657 O O . TYR A 1 95 ? 0.368 14.083 7.501 1.00 10.69 91 TYR A O 1
ATOM 666 N N . GLY A 1 96 ? 1.430 12.119 7.682 1.00 10.00 92 GLY A N 1
ATOM 667 C CA . GLY A 1 96 ? 0.735 11.676 8.857 1.00 9.92 92 GLY A CA 1
ATOM 668 C C . GLY A 1 96 ? -0.778 11.628 8.680 1.00 10.20 92 GLY A C 1
ATOM 669 O O . GLY A 1 96 ? -1.242 11.224 7.618 1.00 11.08 92 GLY A O 1
ATOM 670 N N . GLY A 1 97 ? -1.501 11.880 9.756 1.00 10.95 93 GLY A N 1
ATOM 671 C CA . GLY A 1 97 ? -2.962 11.920 9.734 1.00 10.14 93 GLY A CA 1
ATOM 672 C C . GLY A 1 97 ? -3.665 10.586 9.665 1.00 10.82 93 GLY A C 1
ATOM 673 O O . GLY A 1 97 ? -4.849 10.549 9.314 1.00 10.19 93 GLY A O 1
ATOM 674 N N . VAL A 1 98 ? -2.996 9.478 10.000 1.00 10.93 94 VAL A N 1
ATOM 675 C CA . VAL A 1 98 ? -3.570 8.115 9.967 1.00 10.11 94 VAL A CA 1
ATOM 676 C C . VAL A 1 98 ? -4.145 7.759 11.347 1.00 12.73 94 VAL A C 1
ATOM 677 O O . VAL A 1 98 ? -3.470 7.910 12.381 1.00 13.41 94 VAL A O 1
ATOM 681 N N . THR A 1 99 ? -5.376 7.281 11.364 1.00 12.19 95 THR A N 1
ATOM 682 C CA . THR A 1 99 ? -5.992 6.824 12.609 1.00 12.66 95 THR A CA 1
ATOM 683 C C . THR A 1 99 ? -6.739 5.519 12.325 1.00 13.54 95 THR A C 1
ATOM 684 O O . THR A 1 99 ? -6.973 5.143 11.149 1.00 12.65 95 THR A O 1
ATOM 688 N N . LYS A 1 100 ? -7.047 4.790 13.376 1.00 13.94 96 LYS A N 1
ATOM 689 C CA . LYS A 1 100 ? -7.953 3.629 13.238 1.00 16.93 96 LYS A CA 1
ATOM 690 C C . LYS A 1 100 ? -9.370 4.130 13.066 1.00 15.57 96 LYS A C 1
ATOM 691 O O . LYS A 1 100 ? -9.742 5.132 13.678 1.00 17.06 96 LYS A O 1
ATOM 697 N N . LYS A 1 101 ? -10.156 3.451 12.236 1.00 16.15 97 LYS A N 1
ATOM 698 C CA . LYS A 1 101 ? -11.539 3.825 12.069 1.00 16.65 97 LYS A CA 1
ATOM 699 C C . LYS A 1 101 ? -12.292 3.556 13.391 1.00 15.52 97 LYS A C 1
ATOM 700 O O . LYS A 1 101 ? -11.845 2.804 14.284 1.00 15.68 97 LYS A O 1
ATOM 706 N N . ASN A 1 102 ? -13.447 4.185 13.516 1.00 14.87 98 ASN A N 1
ATOM 707 C CA . ASN A 1 102 ? -14.256 3.977 14.710 1.00 14.46 98 ASN A CA 1
ATOM 708 C C . ASN A 1 102 ? -14.665 2.511 14.894 1.00 14.66 98 ASN A C 1
ATOM 709 O O . ASN A 1 102 ? -15.047 1.848 13.948 1.00 16.65 98 ASN A O 1
ATOM 714 N N . GLN A 1 103 ? -14.593 2.034 16.117 1.00 15.51 99 GLN A N 1
ATOM 715 C CA . GLN A 1 103 ? -15.113 0.720 16.463 1.00 16.73 99 GLN A CA 1
ATOM 716 C C . GLN A 1 103 ? -16.612 0.828 16.736 1.00 16.27 99 GLN A C 1
ATOM 717 O O . GLN A 1 103 ? -17.313 -0.148 16.507 1.00 19.69 99 GLN A O 1
ATOM 723 N N . GLY A 1 104 ? -17.077 1.958 17.275 1.00 14.61 100 GLY A N 1
ATOM 724 C CA . GLY A 1 104 ? -18.457 2.229 17.423 1.00 14.32 100 GLY A CA 1
ATOM 725 C C . GLY A 1 104 ? -19.104 2.740 16.160 1.00 14.80 100 GLY A C 1
ATOM 726 O O . GLY A 1 104 ? -18.440 3.073 15.167 1.00 14.97 100 GLY A O 1
ATOM 727 N N . ALA A 1 105 ? -20.428 2.799 16.211 1.00 14.04 101 ALA A N 1
ATOM 728 C CA . ALA A 1 105 ? -21.254 3.273 15.105 1.00 14.58 101 ALA A CA 1
ATOM 729 C C . ALA A 1 105 ? -22.090 4.385 15.750 1.00 14.59 101 ALA A C 1
ATOM 730 O O . ALA A 1 105 ? -22.844 4.137 16.684 1.00 15.53 101 ALA A O 1
ATOM 732 N N . TYR A 1 106 ? -22.002 5.603 15.220 1.00 15.33 102 TYR A N 1
ATOM 733 C CA . TYR A 1 106 ? -22.551 6.779 15.889 1.00 15.75 102 TYR A CA 1
ATOM 734 C C . TYR A 1 106 ? -23.548 7.481 14.978 1.00 17.21 102 TYR A C 1
ATOM 735 O O . TYR A 1 106 ? -23.426 7.435 13.762 1.00 20.43 102 TYR A O 1
ATOM 744 N N . TYR A 1 107 ? -24.539 8.073 15.579 1.00 15.55 103 TYR A N 1
ATOM 745 C CA . TYR A 1 107 ? -25.559 8.786 14.805 1.00 16.66 103 TYR A CA 1
ATOM 746 C C . TYR A 1 107 ? -25.396 10.259 14.925 1.00 16.23 103 TYR A C 1
ATOM 747 O O . TYR A 1 107 ? -26.109 10.988 14.259 1.00 14.92 103 TYR A O 1
ATOM 756 N N . ASP A 1 108 ? -24.478 10.703 15.777 1.00 15.66 104 ASP A N 1
ATOM 757 C CA . ASP A 1 108 ? -24.133 12.103 15.821 1.00 15.49 104 ASP A CA 1
ATOM 758 C C . ASP A 1 108 ? -22.705 12.199 16.374 1.00 14.59 104 ASP A C 1
ATOM 759 O O . ASP A 1 108 ? -22.000 11.204 16.553 1.00 14.61 104 ASP A O 1
ATOM 764 N N . TYR A 1 109 ? -22.260 13.404 16.614 1.00 14.57 105 TYR A N 1
ATOM 765 C CA . TYR A 1 109 ? -20.929 13.605 17.190 1.00 13.82 105 TYR A CA 1
ATOM 766 C C . TYR A 1 109 ? -20.791 12.970 18.575 1.00 14.55 105 TYR A C 1
ATOM 767 O O . TYR A 1 109 ? -21.755 12.901 19.354 1.00 15.66 105 TYR A O 1
ATOM 776 N N . LEU A 1 110 ? -19.599 12.504 18.899 1.00 13.33 106 LEU A N 1
ATOM 777 C CA . LEU A 1 110 ? -19.408 11.834 20.172 1.00 14.50 106 LEU A CA 1
ATOM 778 C C . LEU A 1 110 ? -18.856 12.695 21.265 1.00 16.09 106 LEU A C 1
ATOM 779 O O . LEU A 1 110 ? -18.809 12.260 22.428 1.00 16.33 106 LEU A O 1
ATOM 784 N N . ASN A 1 111 ? -18.481 13.932 20.934 1.00 14.32 107 ASN A N 1
ATOM 785 C CA . ASN A 1 111 ? -18.027 14.887 21.944 1.00 13.99 107 ASN A CA 1
ATOM 786 C C . ASN A 1 111 ? -18.157 16.279 21.329 1.00 14.75 107 ASN A C 1
ATOM 787 O O . ASN A 1 111 ? -18.004 16.434 20.132 1.00 13.01 107 ASN A O 1
ATOM 792 N N . ALA A 1 112 ? -18.432 17.279 22.164 1.00 14.42 108 ALA A N 1
ATOM 793 C CA . ALA A 1 112 ? -18.639 18.670 21.703 1.00 15.63 108 ALA A CA 1
ATOM 794 C C . ALA A 1 112 ? -17.920 19.611 22.674 1.00 16.39 108 ALA A C 1
ATOM 795 O O . ALA A 1 112 ? -18.553 20.456 23.330 1.00 18.01 108 ALA A O 1
ATOM 797 N N . PRO A 1 113 ? -16.604 19.484 22.737 1.00 16.53 109 PRO A N 1
ATOM 798 C CA . PRO A 1 113 ? -15.851 20.372 23.653 1.00 16.75 109 PRO A CA 1
ATOM 799 C C . PRO A 1 113 ? -16.062 21.843 23.294 1.00 16.41 109 PRO A C 1
ATOM 800 O O . PRO A 1 113 ? -16.162 22.186 22.132 1.00 16.60 109 PRO A O 1
ATOM 804 N N . LYS A 1 114 ? -16.102 22.686 24.299 1.00 17.25 110 LYS A N 1
ATOM 805 C CA . LYS A 1 114 ? -16.057 24.128 24.054 1.00 17.57 110 LYS A CA 1
ATOM 806 C C . LYS A 1 114 ? -14.731 24.546 23.399 1.00 16.84 110 LYS A C 1
ATOM 807 O O . LYS A 1 114 ? -13.681 24.019 23.732 1.00 17.78 110 LYS A O 1
ATOM 813 N N . PHE A 1 115 ? -14.798 25.506 22.470 1.00 16.58 111 PHE A N 1
ATOM 814 C CA . PHE A 1 115 ? -13.641 26.125 21.862 1.00 15.89 111 PHE A CA 1
ATOM 815 C C . PHE A 1 115 ? -13.695 27.597 22.263 1.00 16.04 111 PHE A C 1
ATOM 816 O O . PHE A 1 115 ? -14.574 28.295 21.777 1.00 16.60 111 PHE A O 1
ATOM 824 N N . VAL A 1 116 ? -12.838 27.986 23.199 1.00 14.80 112 VAL A N 1
ATOM 825 C CA . VAL A 1 116 ? -12.892 29.356 23.807 1.00 15.17 112 VAL A CA 1
ATOM 826 C C . VAL A 1 116 ? -11.850 30.177 23.052 1.00 14.57 112 VAL A C 1
ATOM 827 O O . VAL A 1 116 ? -10.655 29.909 23.145 1.00 14.99 112 VAL A O 1
ATOM 831 N N . ILE A 1 117 ? -12.314 31.146 22.280 1.00 12.97 113 ILE A N 1
ATOM 832 C CA . ILE A 1 117 ? -11.486 31.921 21.419 1.00 13.98 113 ILE A CA 1
ATOM 833 C C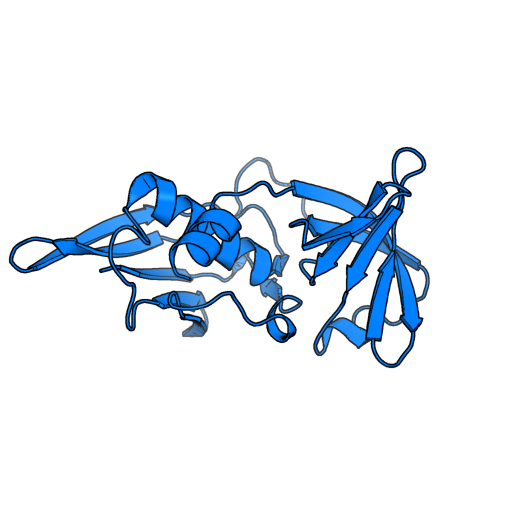 . ILE A 1 117 ? -11.374 33.332 21.989 1.00 13.53 113 ILE A C 1
ATOM 834 O O . ILE A 1 117 ? -12.375 34.053 22.046 1.00 14.00 113 ILE A O 1
ATOM 839 N N . LYS A 1 118 ? -10.165 33.694 22.368 1.00 12.52 114 LYS A N 1
ATOM 840 C CA . LYS A 1 118 ? -9.906 35.028 22.938 1.00 15.14 114 LYS A CA 1
ATOM 841 C C . LYS A 1 118 ? -9.277 35.839 21.844 1.00 15.46 114 LYS A C 1
ATOM 842 O O . LYS A 1 118 ? -8.114 35.584 21.517 1.00 16.72 114 LYS A O 1
ATOM 848 N N . LYS A 1 119 ? -10.047 36.795 21.303 1.00 15.05 115 LYS A N 1
ATOM 849 C CA . LYS A 1 119 ? -9.644 37.567 20.126 1.00 15.79 115 LYS A CA 1
ATOM 850 C C . LYS A 1 119 ? -9.284 38.981 20.536 1.00 15.82 115 LYS A C 1
ATOM 851 O O . LYS A 1 119 ? -10.120 39.668 21.116 1.00 14.64 115 LYS A O 1
ATOM 857 N N . GLU A 1 120 ? -8.081 39.426 20.191 1.00 15.56 116 GLU A N 1
ATOM 858 C CA . GLU A 1 120 ? -7.701 40.820 20.440 1.00 18.48 116 GLU A CA 1
ATOM 859 C C . GLU A 1 120 ? -8.605 41.762 19.655 1.00 18.94 116 GLU A C 1
ATOM 860 O O . GLU A 1 120 ? -8.863 41.556 18.468 1.00 20.25 116 GLU A O 1
ATOM 866 N N . 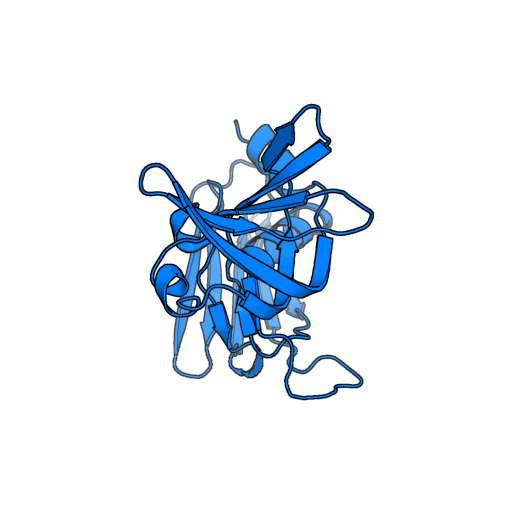VAL A 1 121 ? -9.112 42.790 20.335 1.00 18.39 117 VAL A N 1
ATOM 867 C CA . VAL A 1 121 ? -9.926 43.795 19.704 1.00 19.08 117 VAL A CA 1
ATOM 868 C C . VAL A 1 121 ? -9.349 45.145 20.115 1.00 19.15 117 VAL A C 1
ATOM 869 O O . VAL A 1 121 ? -8.352 45.223 20.821 1.00 19.08 117 VAL A O 1
ATOM 873 N N . ASP A 1 122 ? -9.950 46.201 19.594 1.00 20.52 118 ASP A N 1
ATOM 874 C CA . ASP A 1 122 ? -9.715 47.513 20.079 1.00 20.12 118 ASP A CA 1
ATOM 875 C C . ASP A 1 122 ? -10.058 47.600 21.581 1.00 18.79 118 ASP A C 1
ATOM 876 O O . ASP A 1 122 ? -11.222 47.381 22.025 1.00 22.64 118 ASP A O 1
ATOM 881 N N . ALA A 1 123 ? -8.998 47.858 22.319 1.00 14.95 119 ALA A N 1
ATOM 882 C CA . ALA A 1 123 ? -8.997 48.178 23.715 1.00 12.98 119 ALA A CA 1
ATOM 883 C C . ALA A 1 123 ? -9.090 46.987 24.589 1.00 8.17 119 ALA A C 1
ATOM 884 O O . ALA A 1 123 ? -9.175 47.156 25.783 1.00 9.28 119 ALA A O 1
ATOM 886 N N . GLY A 1 124 ? -8.938 45.790 24.033 1.00 9.29 120 GLY A N 1
ATOM 887 C CA . GLY A 1 124 ? -8.995 44.610 24.878 1.00 8.85 120 GLY A CA 1
ATOM 888 C C . GLY A 1 124 ? -8.994 43.313 24.157 1.00 9.74 120 GLY A C 1
ATOM 889 O O . GLY A 1 124 ? -8.418 43.153 23.077 1.00 10.79 120 GLY A O 1
ATOM 890 N N . VAL A 1 125 ? -9.644 42.370 24.802 1.00 10.86 121 VAL A N 1
ATOM 891 C CA . VAL A 1 125 ? -9.766 41.022 24.296 1.00 11.41 121 VAL A CA 1
ATOM 892 C C . VAL A 1 125 ? -11.199 40.556 24.470 1.00 13.07 121 VAL A C 1
ATOM 893 O O . VAL A 1 125 ? -11.784 40.766 25.525 1.00 15.39 121 VAL A O 1
ATOM 897 N N . TYR A 1 126 ? -11.773 39.938 23.439 1.00 12.80 122 TYR A N 1
ATOM 898 C CA . TYR A 1 126 ? -13.152 39.527 23.496 1.00 12.74 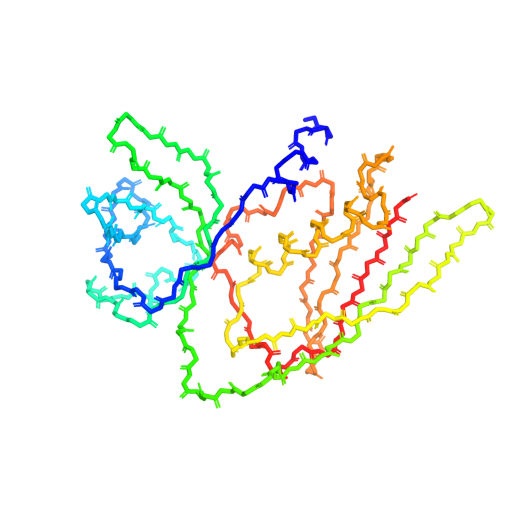122 TYR A CA 1
ATOM 899 C C . TYR A 1 126 ? -13.182 38.013 23.433 1.00 13.95 122 TYR A C 1
ATOM 900 O O . TYR A 1 126 ? -12.521 37.469 22.572 1.00 13.93 122 TYR A O 1
ATOM 909 N N . THR A 1 127 ? -13.893 37.384 24.353 1.00 14.22 123 THR A N 1
ATOM 910 C CA . THR A 1 127 ? -13.938 35.906 24.420 1.00 15.74 123 THR A CA 1
ATOM 911 C C . THR A 1 127 ? -15.219 35.407 23.797 1.00 16.15 123 THR A C 1
ATOM 912 O O . THR A 1 127 ? -16.330 35.789 24.173 1.00 15.15 123 THR A O 1
ATOM 916 N N . HIS A 1 128 ? -15.052 34.584 22.773 1.00 15.14 124 HIS A N 1
ATOM 917 C CA . HIS A 1 128 ? -16.137 33.927 22.076 1.00 15.84 124 HIS A CA 1
ATOM 918 C C . HIS A 1 128 ? -16.115 32.471 22.474 1.00 16.36 124 HIS A C 1
ATOM 919 O O . HIS A 1 128 ? -15.070 31.865 22.483 1.00 16.62 124 HIS A O 1
ATOM 926 N N . VAL A 1 129 ? -17.276 31.881 22.741 1.00 16.90 125 VAL A N 1
ATOM 927 C CA . VAL A 1 129 ? -17.322 30.497 23.102 1.00 17.48 125 VAL A CA 1
ATOM 928 C C . VAL A 1 129 ? -18.088 29.750 22.023 1.00 17.91 125 VAL A C 1
ATOM 929 O O . VAL A 1 129 ? -19.271 29.996 21.811 1.00 17.93 125 VAL A O 1
ATOM 933 N N . LYS A 1 130 ? -17.419 28.813 21.385 1.00 16.66 126 LYS A N 1
ATOM 934 C CA . LYS A 1 130 ? -17.978 28.037 20.307 1.00 16.99 126 LYS A CA 1
ATOM 935 C C . LYS A 1 130 ? -17.844 26.575 20.755 1.00 17.61 126 LYS A C 1
ATOM 936 O O . LYS A 1 130 ? -17.419 26.315 21.864 1.00 16.33 126 LYS A O 1
ATOM 942 N N . ARG A 1 131 ? -18.372 25.677 19.941 1.00 18.20 127 ARG A N 1
ATOM 943 C CA . ARG A 1 131 ? -18.177 24.205 20.127 1.00 17.71 127 ARG A CA 1
ATOM 944 C C . ARG A 1 131 ? -17.422 23.691 18.953 1.00 18.39 127 ARG A C 1
ATOM 945 O O . ARG A 1 131 ? -17.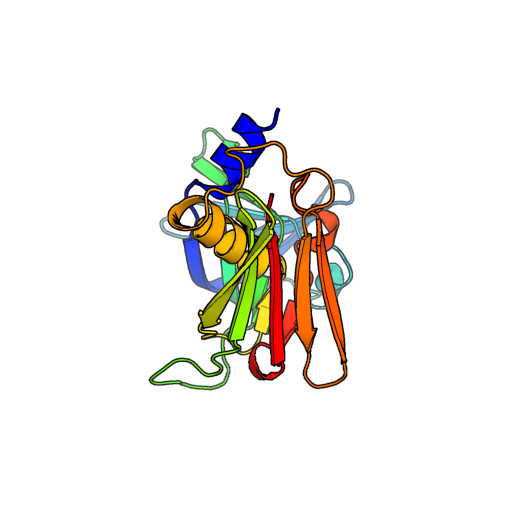574 24.201 17.844 1.00 20.46 127 ARG A O 1
ATOM 953 N N . HIS A 1 132 ? -16.642 22.633 19.159 1.00 16.18 128 HIS A N 1
ATOM 954 C CA . HIS A 1 132 ? -16.058 21.949 18.043 1.00 15.44 128 HIS A CA 1
ATOM 955 C C . HIS A 1 132 ? -16.516 20.506 18.192 1.00 14.73 128 HIS A C 1
ATOM 956 O O . HIS A 1 132 ? -16.170 19.830 19.149 1.00 16.70 128 HIS A O 1
ATOM 963 N N . TYR A 1 133 ? -17.235 20.052 17.204 1.00 13.35 129 TYR A N 1
ATOM 964 C CA . TYR A 1 133 ? -17.792 18.708 17.231 1.00 13.44 129 TYR A CA 1
ATOM 965 C C . TYR A 1 133 ? -16.777 17.673 16.759 1.00 13.76 129 TYR A C 1
ATOM 966 O O . TYR A 1 133 ? -16.194 17.777 15.666 1.00 14.04 129 TYR A O 1
ATOM 975 N N . ILE A 1 134 ? -16.659 16.583 17.551 1.00 11.82 130 ILE A N 1
ATOM 976 C CA . ILE A 1 134 ? -15.720 15.520 17.332 1.00 11.83 130 ILE A CA 1
ATOM 977 C C . ILE A 1 134 ? -16.513 14.274 16.966 1.00 11.98 130 ILE A C 1
ATOM 978 O O . ILE A 1 134 ? -17.420 13.902 17.696 1.00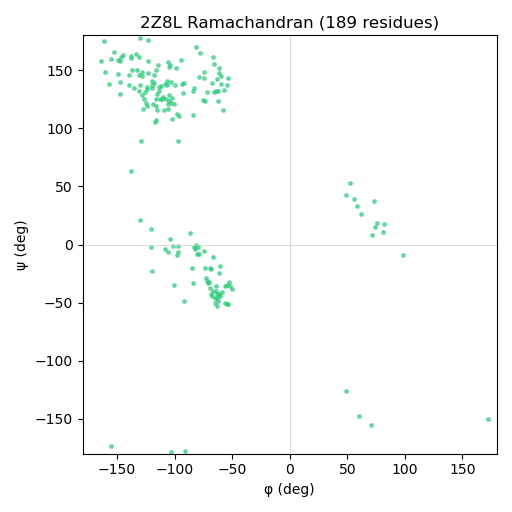 10.59 130 ILE A O 1
ATOM 983 N N . TYR A 1 135 ? -16.176 13.672 15.823 1.00 11.50 131 TYR A N 1
ATOM 984 C CA . TYR A 1 135 ? -16.862 12.472 15.333 1.00 12.20 131 TYR A CA 1
ATOM 985 C C . TYR A 1 135 ? -16.039 11.210 15.429 1.00 12.11 131 TYR A C 1
ATOM 986 O O . TYR A 1 135 ? -16.577 10.130 15.135 1.00 14.19 131 TYR A O 1
ATOM 995 N N . LYS A 1 136 ? -14.794 11.316 15.860 1.00 12.50 132 LYS A N 1
ATOM 996 C CA . LYS A 1 136 ? -13.887 10.198 15.841 1.00 12.89 132 LYS A CA 1
ATOM 997 C C . LYS A 1 136 ? -13.374 9.813 17.210 1.00 12.00 132 LYS A C 1
ATOM 998 O O . LYS A 1 136 ? -12.983 10.662 17.972 1.00 12.06 132 LYS A O 1
ATOM 1004 N N . GLU A 1 137 ? -13.266 8.506 17.436 1.00 10.54 133 GLU A N 1
ATOM 1005 C CA . GLU A 1 137 ? -12.675 7.974 18.639 1.00 11.43 133 GLU A CA 1
ATOM 1006 C C . GLU A 1 137 ? -11.212 8.278 18.716 1.00 12.64 133 GLU A C 1
ATOM 1007 O O . GLU A 1 137 ? -10.715 8.520 19.802 1.00 13.88 133 GLU A O 1
ATOM 1013 N N . GLU A 1 138 ? -10.525 8.177 17.593 1.00 12.43 134 GLU A N 1
ATOM 1014 C CA . GLU A 1 138 ? -9.063 8.452 17.498 1.00 14.53 134 GLU A CA 1
ATOM 1015 C C . GLU A 1 138 ? -8.927 9.606 16.522 1.00 14.57 134 GLU A C 1
ATOM 1016 O O . GLU A 1 138 ? -9.354 9.506 15.394 1.00 14.75 134 GLU A O 1
ATOM 1022 N N . VAL A 1 139 ? -8.349 10.707 16.972 1.00 12.50 135 VAL A N 1
ATOM 1023 C CA . VAL A 1 139 ? -8.233 11.878 16.167 1.00 12.95 135 VAL A CA 1
ATOM 1024 C C . VAL A 1 139 ? -6.730 12.290 16.091 1.00 13.11 135 VAL A C 1
ATOM 1025 O O . VAL A 1 139 ? -6.026 12.325 17.107 1.00 13.30 135 VAL A O 1
ATOM 1029 N N . SER A 1 140 ? -6.258 12.599 14.866 1.00 12.28 136 SER A N 1
ATOM 1030 C CA . SER A 1 140 ? -4.854 13.047 14.726 1.00 12.62 136 SER A CA 1
ATOM 1031 C C . SER A 1 140 ? -4.733 14.522 15.136 1.00 11.72 136 SER A C 1
ATOM 1032 O O . SER A 1 140 ? -5.651 15.337 14.859 1.00 11.73 136 SER A O 1
ATOM 1035 N N . LEU A 1 141 ? -3.596 14.875 15.779 1.00 12.25 137 LEU A N 1
ATOM 1036 C CA . LEU A 1 141 ? -3.274 16.294 15.961 1.00 11.96 137 LEU A CA 1
ATOM 1037 C C . LEU A 1 141 ? -3.286 17.015 14.631 1.00 10.77 137 LEU A C 1
ATOM 1038 O O . LEU A 1 141 ? -3.687 18.196 14.596 1.00 13.09 137 LEU A O 1
ATOM 1043 N N . LYS A 1 142 ? -2.860 16.340 13.542 1.00 10.36 138 LYS A N 1
ATOM 1044 C CA . LYS A 1 142 ? -2.884 16.978 12.218 1.00 10.49 138 LYS A CA 1
ATOM 1045 C C . LYS A 1 142 ? -4.281 17.520 11.846 1.00 9.15 138 LYS A C 1
ATOM 1046 O O . LYS A 1 142 ? -4.427 18.681 11.426 1.00 10.18 138 LYS A O 1
ATOM 1052 N N . GLU A 1 143 ? -5.279 16.673 11.969 1.00 11.19 139 GLU A N 1
ATOM 1053 C CA . GLU A 1 143 ? -6.653 17.046 11.664 1.00 12.29 139 GLU A CA 1
ATOM 1054 C C . GLU A 1 143 ? -7.184 18.136 12.556 1.00 11.99 139 GLU A C 1
ATOM 1055 O O . GLU A 1 143 ? -7.763 19.078 12.068 1.00 12.63 139 GLU A O 1
ATOM 1061 N N . LEU A 1 144 ? -6.965 18.009 13.854 1.00 12.27 140 LEU A N 1
ATOM 1062 C CA . LEU A 1 144 ? -7.452 19.061 14.742 1.00 13.59 140 LEU A CA 1
ATOM 1063 C C . LEU A 1 144 ? -6.793 20.396 14.427 1.00 13.45 140 LEU A C 1
ATOM 1064 O O . LEU A 1 144 ? -7.478 21.434 14.291 1.00 14.33 140 LEU A O 1
ATOM 1069 N N . ASP A 1 145 ? -5.467 20.403 14.307 1.00 12.56 141 ASP A N 1
ATOM 1070 C CA . ASP A 1 145 ? -4.705 21.636 13.973 1.00 13.47 141 ASP A CA 1
ATOM 1071 C C . ASP A 1 145 ? -5.279 22.255 12.711 1.00 13.11 141 ASP A C 1
ATOM 1072 O O . ASP A 1 145 ? -5.624 23.439 12.683 1.00 13.53 141 ASP A O 1
ATOM 1077 N N . PHE A 1 146 ? -5.422 21.467 11.673 1.00 11.51 142 PHE A N 1
ATOM 1078 C CA . PHE A 1 146 ? -5.833 21.992 10.382 1.00 11.82 142 PHE A CA 1
ATOM 1079 C C . PHE A 1 146 ? -7.257 22.556 10.408 1.00 10.83 142 PHE A C 1
ATOM 1080 O O . PHE A 1 146 ? -7.520 23.691 9.980 1.00 12.16 142 PHE A O 1
ATOM 1088 N N . LYS A 1 147 ? -8.181 21.742 10.924 1.00 12.20 143 LYS A N 1
ATOM 1089 C CA . LYS A 1 147 ? -9.549 22.189 10.976 1.00 13.12 143 LYS A CA 1
ATOM 1090 C C . LYS A 1 147 ? -9.765 23.414 11.900 1.00 11.47 143 LYS A C 1
ATOM 1091 O O . LYS A 1 147 ? -10.608 24.298 11.586 1.00 12.63 143 LYS A O 1
ATOM 1097 N N . LEU A 1 148 ? -9.111 23.455 13.053 1.00 11.33 144 LEU A N 1
ATOM 1098 C CA . LEU A 1 148 ? -9.289 24.599 13.950 1.00 12.49 144 LEU A CA 1
ATOM 1099 C C . LEU A 1 148 ? -8.685 25.852 13.354 1.00 12.48 144 LEU A C 1
ATOM 1100 O O . LEU A 1 148 ? -9.304 26.897 13.394 1.00 11.48 144 LEU A O 1
ATOM 1105 N N . ARG A 1 149 ? -7.491 25.774 12.757 1.00 10.87 145 ARG A N 1
ATOM 1106 C CA . ARG A 1 149 ? -6.953 26.968 12.036 1.00 11.69 145 ARG A CA 1
ATOM 1107 C C . ARG A 1 149 ? -7.839 27.410 10.888 1.00 11.15 145 ARG A C 1
ATOM 1108 O O . ARG A 1 149 ? -8.073 28.614 10.737 1.00 10.02 145 ARG A O 1
ATOM 1116 N N . GLN A 1 150 ? -8.321 26.465 10.069 1.00 12.14 146 GLN A N 1
ATOM 1117 C CA . GLN A 1 150 ? -9.179 26.842 8.973 1.00 13.72 146 GLN A CA 1
ATOM 1118 C C . GLN A 1 150 ? -10.444 27.583 9.468 1.00 13.73 146 GLN A C 1
ATOM 1119 O O . GLN A 1 150 ? -10.834 28.558 8.889 1.00 12.95 146 GLN A O 1
ATOM 1125 N N . TYR A 1 151 ? -11.021 27.109 10.570 1.00 12.31 147 TYR A N 1
ATOM 1126 C CA . TYR A 1 151 ? -12.203 27.749 11.171 1.00 12.11 147 TYR A CA 1
ATOM 1127 C C . TYR A 1 151 ? -11.844 29.176 11.631 1.00 10.39 147 TYR A C 1
ATOM 1128 O O . TYR A 1 151 ? -12.594 30.122 11.434 1.00 12.13 147 TYR A O 1
ATOM 1137 N N . LEU A 1 152 ? -10.672 29.329 12.247 1.00 10.15 148 LEU A N 1
ATOM 1138 C CA . LEU A 1 152 ? -10.251 30.647 12.728 1.00 10.80 148 LEU A CA 1
ATOM 1139 C C . LEU A 1 152 ? -9.910 31.631 11.609 1.00 10.27 148 LEU A C 1
ATOM 1140 O O . LEU A 1 152 ? -10.097 32.855 11.739 1.00 10.83 148 LEU A O 1
ATOM 1145 N N . ILE A 1 153 ? -9.389 31.121 10.481 1.00 11.34 149 ILE A N 1
ATOM 1146 C CA . ILE A 1 153 ? -9.117 31.942 9.340 1.00 11.89 149 ILE A CA 1
ATOM 1147 C C . ILE A 1 153 ? -10.423 32.451 8.737 1.00 12.51 149 ILE A C 1
ATOM 1148 O O . ILE A 1 153 ? -10.530 33.642 8.387 1.00 13.15 149 ILE A O 1
ATOM 1153 N N . GLN A 1 154 ? -11.385 31.540 8.622 1.00 13.58 150 GLN A N 1
ATOM 1154 C CA . GLN A 1 154 ? -12.691 31.867 7.990 1.00 15.59 150 GLN A CA 1
ATOM 1155 C C . GLN A 1 154 ? -13.570 32.774 8.856 1.00 15.10 150 GLN A C 1
ATOM 1156 O O . GLN A 1 154 ? -14.379 33.548 8.332 1.00 14.45 150 GLN A O 1
ATOM 1162 N N . ASN A 1 155 ? -13.457 32.646 10.170 1.00 14.15 151 ASN A N 1
ATOM 1163 C CA . ASN A 1 155 ? -14.430 33.272 11.081 1.00 15.41 151 ASN A CA 1
ATOM 1164 C C . ASN A 1 155 ? -13.867 34.298 12.071 1.00 15.15 151 ASN A C 1
ATOM 1165 O O . ASN A 1 155 ? -14.622 35.112 12.601 1.00 15.47 151 ASN A O 1
ATOM 1170 N N . PHE A 1 156 ? -12.572 34.228 12.369 1.00 14.32 152 PHE A N 1
ATOM 1171 C CA . PHE A 1 156 ? -11.973 35.063 13.383 1.00 14.81 152 PHE A CA 1
ATOM 1172 C C . PHE A 1 156 ? -10.714 35.776 12.917 1.00 15.55 152 PHE A C 1
ATOM 1173 O O . PHE A 1 156 ? -9.892 36.205 13.732 1.00 16.90 152 PHE A O 1
ATOM 1181 N N . ASP A 1 157 ? -10.558 35.921 11.600 1.00 14.75 153 ASP A N 1
ATOM 1182 C CA . ASP A 1 157 ? -9.518 36.759 11.054 1.00 15.19 153 ASP A CA 1
ATOM 1183 C C . ASP A 1 157 ? -8.102 36.294 11.431 1.00 14.13 153 ASP A C 1
ATOM 1184 O O . ASP A 1 157 ? -7.172 37.085 11.444 1.00 15.37 153 ASP A O 1
ATOM 1189 N N . LEU A 1 158 ? -7.915 35.009 11.695 1.00 12.53 154 LEU A N 1
ATOM 1190 C CA . LEU A 1 158 ? -6.543 34.516 11.828 1.00 12.35 154 LEU A CA 1
ATOM 1191 C C . LEU A 1 158 ? -5.711 34.803 10.557 1.00 12.46 154 LEU A C 1
ATOM 1192 O O . LEU A 1 158 ? -6.155 34.549 9.429 1.00 14.88 154 LEU A O 1
ATOM 1197 N N . TYR A 1 159 ? -4.514 35.324 10.777 1.00 13.21 155 TYR A N 1
ATOM 1198 C CA . TYR A 1 159 ? -3.524 35.692 9.756 1.00 13.51 155 TYR A CA 1
ATOM 1199 C C . TYR A 1 159 ? -3.870 36.962 8.997 1.00 14.53 155 TYR A C 1
ATOM 1200 O O . TYR A 1 159 ? -3.230 37.254 8.002 1.00 15.81 155 TYR A O 1
ATOM 1209 N N . LYS A 1 160 ? -4.810 37.759 9.500 1.00 14.90 156 LYS A N 1
ATOM 1210 C CA . LYS A 1 160 ? -4.977 39.114 8.952 1.00 16.55 156 LYS A CA 1
ATOM 1211 C C . LYS A 1 160 ? -3.991 40.088 9.634 1.00 16.43 156 LYS A C 1
ATOM 1212 O O . LYS A 1 160 ? -3.686 41.209 9.125 1.00 17.85 156 LYS A O 1
ATOM 1218 N N . LYS A 1 161 ? -3.517 39.683 10.798 1.00 16.97 157 LYS A N 1
ATOM 1219 C CA . LYS A 1 161 ? -2.443 40.312 11.516 1.00 17.01 157 LYS A CA 1
ATOM 1220 C C . LYS A 1 161 ? -1.389 39.247 11.734 1.00 16.46 157 LYS A C 1
ATOM 1221 O O . LYS A 1 161 ? -1.710 38.062 11.719 1.00 15.02 157 LYS A O 1
ATOM 1227 N N . PHE A 1 162 ? -0.153 39.673 11.968 1.00 15.69 158 PHE A N 1
ATOM 1228 C CA . PHE A 1 162 ? 0.907 38.731 12.288 1.00 15.21 158 PHE A CA 1
ATOM 1229 C C . PHE A 1 162 ? 0.585 38.043 13.614 1.00 14.83 158 PHE A C 1
ATOM 1230 O O . PHE A 1 162 ? 0.188 38.706 14.575 1.00 15.02 158 PHE A O 1
ATOM 1238 N N . PRO A 1 163 ? 0.707 36.722 13.640 1.00 14.06 159 PRO A N 1
ATOM 1239 C CA . PRO A 1 163 ? 0.258 35.966 14.820 1.00 14.45 159 PRO A CA 1
ATOM 1240 C C . PRO A 1 163 ? 1.092 36.027 16.083 1.00 15.60 159 PRO A C 1
ATOM 1241 O O . PRO A 1 163 ? 0.580 35.714 17.172 1.00 14.68 159 PRO A O 1
ATOM 1245 N N . LYS A 1 164 ? 2.363 36.409 15.964 1.00 15.35 160 LYS A N 1
ATOM 1246 C CA . LYS A 1 164 ? 3.236 36.495 17.130 1.00 16.70 160 LYS A CA 1
ATOM 1247 C C . LYS A 1 164 ? 3.145 35.219 17.960 1.00 15.68 160 LYS A C 1
ATOM 1248 O O . LYS A 1 164 ? 3.308 34.132 17.404 1.00 16.64 160 LYS A O 1
ATOM 1254 N N . ASP A 1 165 ? 2.856 35.339 19.249 1.00 15.80 161 ASP A N 1
ATOM 1255 C CA . ASP A 1 165 ? 2.833 34.234 20.218 1.00 17.35 161 ASP A CA 1
ATOM 1256 C C . ASP A 1 165 ? 1.494 33.474 20.300 1.00 15.83 161 ASP A C 1
ATOM 1257 O O . ASP A 1 165 ? 1.308 32.651 21.252 1.00 16.76 161 ASP A O 1
ATOM 1262 N N . SER A 1 166 ? 0.579 33.751 19.370 1.00 14.32 162 SER A N 1
ATOM 1263 C CA . SER A 1 166 ? -0.765 33.166 19.334 1.00 14.33 162 SER A CA 1
ATOM 1264 C C . SER A 1 166 ? -0.650 31.641 19.368 1.00 13.05 162 SER A C 1
ATOM 1265 O O . SER A 1 166 ? 0.215 31.062 18.700 1.00 11.46 162 SER A O 1
ATOM 1268 N N . LYS A 1 167 ? -1.568 30.982 20.056 1.00 12.05 163 LYS A N 1
ATOM 1269 C CA . LYS A 1 167 ? -1.556 29.501 20.117 1.00 12.82 163 LYS A CA 1
ATOM 1270 C C . LYS A 1 167 ? -2.972 28.942 20.265 1.00 13.04 163 LYS A C 1
ATOM 1271 O O . LYS A 1 167 ? -3.880 29.635 20.706 1.00 12.48 163 LYS A O 1
ATOM 1277 N N . ILE A 1 168 ? -3.106 27.673 19.888 1.00 11.94 164 ILE A N 1
ATOM 1278 C CA . ILE A 1 168 ? -4.262 26.838 20.221 1.00 12.72 164 ILE A CA 1
ATOM 1279 C C . ILE A 1 168 ? -3.784 25.818 21.264 1.00 14.31 164 ILE A C 1
ATOM 1280 O O . ILE A 1 168 ? -2.649 25.340 21.166 1.00 12.54 164 ILE A O 1
ATOM 1285 N N . LYS A 1 169 ? -4.596 25.567 22.273 1.00 14.65 165 LYS A N 1
ATOM 1286 C CA . LYS A 1 169 ? -4.309 24.552 23.300 1.00 15.41 165 LYS A CA 1
ATOM 1287 C C . LYS A 1 169 ? -5.519 23.632 23.351 1.00 15.59 165 LYS A C 1
ATOM 1288 O O . LYS A 1 169 ? -6.644 24.081 23.500 1.00 15.32 165 LYS A O 1
ATOM 1294 N N . VAL A 1 170 ? -5.278 22.339 23.192 1.00 13.79 166 VAL A N 1
ATOM 1295 C CA . VAL A 1 170 ? -6.308 21.294 23.358 1.00 12.92 166 VAL A CA 1
ATOM 1296 C C . VAL A 1 170 ? -6.082 20.629 24.705 1.00 13.28 166 VAL A C 1
ATOM 1297 O O . VAL A 1 170 ? -4.976 20.159 24.979 1.00 13.35 166 VAL A O 1
ATOM 1301 N N . ILE A 1 171 ? -7.084 20.655 25.577 1.00 12.76 167 ILE A N 1
ATOM 1302 C CA . ILE A 1 171 ? -6.938 20.219 26.946 1.00 13.18 167 ILE A CA 1
ATOM 1303 C C . ILE A 1 171 ? -7.790 18.964 27.137 1.00 13.37 167 ILE A C 1
ATOM 1304 O O . ILE A 1 171 ? -8.976 18.911 26.736 1.00 13.22 167 ILE A O 1
ATOM 1309 N N . MET A 1 172 ? -7.174 17.957 27.745 1.00 12.88 168 MET A N 1
ATOM 1310 C CA . MET A 1 172 ? -7.813 16.676 27.928 1.00 13.49 168 MET A CA 1
ATOM 1311 C C . MET A 1 172 ? -8.470 16.618 29.308 1.00 13.89 168 MET A C 1
ATOM 1312 O O . MET A 1 172 ? -8.151 17.403 30.215 1.00 13.83 168 MET A O 1
ATOM 1317 N N . LYS A 1 173 ? -9.422 15.715 29.437 1.00 14.13 169 LYS A N 1
ATOM 1318 C CA . LYS A 1 173 ? -10.106 15.532 30.739 1.00 16.29 169 LYS A CA 1
ATOM 1319 C C . LYS A 1 173 ? -9.145 15.215 31.884 1.00 17.66 169 LYS A C 1
ATOM 1320 O O . LYS A 1 173 ? -9.380 15.639 33.046 1.00 18.42 169 LYS A O 1
ATOM 1326 N N . ASP A 1 174 ? -8.089 14.455 31.607 1.00 18.33 170 ASP A N 1
ATOM 1327 C CA . ASP A 1 174 ? -7.092 14.137 32.647 1.00 18.47 170 ASP A CA 1
ATOM 1328 C C . ASP A 1 174 ? -6.067 15.268 32.929 1.00 19.32 170 ASP A C 1
ATOM 1329 O O . ASP A 1 174 ? -5.240 15.152 33.847 1.00 19.89 170 ASP A O 1
ATOM 1334 N N . GLY A 1 175 ? -6.163 16.371 32.192 1.00 17.03 171 GLY A N 1
ATOM 1335 C CA . GLY A 1 175 ? -5.327 17.557 32.383 1.00 17.73 171 GLY A CA 1
ATOM 1336 C C . GLY A 1 175 ? -4.137 17.679 31.440 1.00 17.09 171 GLY A C 1
ATOM 1337 O O . GLY A 1 175 ? -3.459 18.730 31.388 1.00 17.56 171 GLY A O 1
ATOM 1338 N N . GLY A 1 176 ? -3.878 16.628 30.674 1.00 16.63 172 GLY A N 1
ATOM 1339 C CA . GLY A 1 176 ? -2.842 16.689 29.651 1.00 15.97 172 GLY A CA 1
ATOM 1340 C C . GLY A 1 176 ? -3.290 17.685 28.588 1.00 16.09 172 GLY A C 1
ATOM 1341 O O . GLY A 1 176 ? -4.495 17.971 28.429 1.00 15.20 172 GLY A O 1
ATOM 1342 N N . TYR A 1 177 ? -2.329 18.245 27.884 1.00 14.10 173 TYR A N 1
ATOM 1343 C CA . TYR A 1 177 ? -2.664 19.212 26.808 1.00 13.21 173 TYR A CA 1
ATOM 1344 C C . TYR A 1 177 ? -1.717 19.154 25.655 1.00 13.35 173 TYR A C 1
ATOM 1345 O O . TYR A 1 177 ? -0.599 18.628 25.734 1.00 12.71 173 TYR A O 1
ATOM 1354 N N . TYR A 1 178 ? -2.190 19.707 24.538 1.00 10.84 174 TYR A N 1
ATOM 1355 C CA . TYR A 1 178 ? -1.404 19.786 23.311 1.00 10.93 174 TYR A CA 1
ATOM 1356 C C . TYR A 1 178 ? -1.464 21.230 22.794 1.00 11.58 174 TYR A C 1
ATOM 1357 O O . TYR A 1 178 ? -2.539 21.812 22.753 1.00 15.26 174 TYR A O 1
ATOM 1366 N N . THR A 1 179 ? -0.332 21.763 22.352 1.00 12.08 175 THR A N 1
ATOM 1367 C CA . THR A 1 179 ? -0.222 23.159 21.978 1.00 11.57 175 THR A CA 1
ATOM 1368 C C . THR A 1 179 ? 0.172 23.245 20.504 1.00 12.11 175 THR A C 1
ATOM 1369 O O . THR A 1 179 ? 1.111 22.540 20.069 1.00 13.25 175 THR A O 1
ATOM 1373 N N . PHE A 1 180 ? -0.521 24.132 19.795 1.00 10.81 176 PHE A N 1
ATOM 1374 C CA . PHE A 1 180 ? -0.257 24.461 18.356 1.00 10.23 176 PHE A CA 1
ATOM 1375 C C . PHE A 1 180 ? 0.154 25.886 18.273 1.00 10.40 176 PHE A C 1
ATOM 1376 O O . PHE A 1 180 ? -0.661 26.778 18.519 1.00 11.65 176 PHE A O 1
ATOM 1384 N N . GLU A 1 181 ? 1.436 26.158 18.019 1.00 10.22 177 GLU A N 1
ATOM 1385 C CA . GLU A 1 181 ? 1.895 27.540 17.876 1.00 11.26 177 GLU A CA 1
ATOM 1386 C C . GLU A 1 181 ? 1.457 28.057 16.514 1.00 11.51 177 GLU A C 1
ATOM 1387 O O . GLU A 1 181 ? 1.828 27.492 15.456 1.00 12.40 177 GLU A O 1
ATOM 1393 N N . LEU A 1 182 ? 0.726 29.170 16.486 1.00 10.66 178 LEU A N 1
ATOM 1394 C CA . LEU A 1 182 ? 0.129 29.642 15.205 1.00 11.03 178 LEU A CA 1
ATOM 1395 C C . LEU A 1 182 ? 1.067 30.401 14.276 1.00 11.62 178 LEU A C 1
ATOM 1396 O O . LEU A 1 182 ? 0.693 30.651 13.125 1.00 12.61 178 LEU A O 1
ATOM 1401 N N . ASN A 1 183 ? 2.283 30.722 14.734 1.00 11.37 179 ASN A N 1
ATOM 1402 C CA . ASN A 1 183 ? 3.216 31.443 13.871 1.00 12.83 179 ASN A CA 1
ATOM 1403 C C . ASN A 1 183 ? 3.958 30.559 12.886 1.00 12.93 179 ASN A C 1
ATOM 1404 O O . ASN A 1 183 ? 4.811 31.061 12.093 1.00 12.24 179 ASN A O 1
ATOM 1409 N N . LYS A 1 184 ? 3.686 29.260 12.919 1.00 12.10 180 LYS A N 1
ATOM 1410 C CA . LYS A 1 184 ? 4.268 28.339 11.936 1.00 13.89 180 LYS A CA 1
ATOM 1411 C C . LYS A 1 184 ? 3.389 27.146 11.713 1.00 12.98 180 LYS A C 1
ATOM 1412 O O . LYS A 1 184 ? 2.484 26.878 12.496 1.00 11.80 180 LYS A O 1
ATOM 1418 N N . LYS A 1 185 ? 3.654 26.393 10.647 1.00 13.82 181 LYS A N 1
ATOM 1419 C CA . LYS A 1 185 ? 2.947 25.167 10.393 1.00 14.52 181 LYS A CA 1
ATOM 1420 C C . LYS A 1 185 ? 3.193 24.160 11.555 1.00 14.03 181 LYS A C 1
ATOM 1421 O O . LYS A 1 185 ? 4.248 24.212 12.233 1.00 13.33 181 LYS A O 1
ATOM 1427 N N . LEU A 1 186 ? 2.231 23.280 11.791 1.00 12.39 182 LEU A N 1
ATOM 1428 C CA . LEU A 1 186 ? 2.466 22.147 12.700 1.00 13.02 182 LEU A CA 1
ATOM 1429 C C . LEU A 1 186 ? 3.699 21.383 12.237 1.00 13.03 182 LEU A C 1
ATOM 1430 O O . LEU A 1 186 ? 3.861 21.163 11.005 1.00 14.35 182 LEU A O 1
ATOM 1435 N N . GLN A 1 187 ? 4.569 20.987 13.176 1.00 12.90 183 GLN A N 1
ATOM 1436 C CA . GLN A 1 187 ? 5.818 20.303 12.810 1.00 14.11 183 GLN A CA 1
ATOM 1437 C C . GLN A 1 187 ? 5.500 18.957 12.194 1.00 14.63 183 GLN A C 1
ATOM 1438 O O . GLN A 1 187 ? 4.685 18.221 12.731 1.00 13.75 183 GLN A O 1
ATOM 1444 N N . PRO A 1 188 ? 6.110 18.639 11.035 1.00 16.10 184 PRO A N 1
ATOM 1445 C CA . PRO A 1 188 ? 5.846 17.344 10.405 1.00 16.82 184 PRO A CA 1
ATOM 1446 C C . PRO A 1 188 ? 5.988 16.141 11.341 1.00 15.21 184 PRO A C 1
ATOM 1447 O O . PRO A 1 188 ? 5.147 15.287 11.322 1.00 15.43 184 PRO A O 1
ATOM 1451 N N . HIS A 1 189 ? 6.972 16.164 12.226 1.00 14.98 185 HIS A N 1
ATOM 1452 C CA . HIS A 1 189 ? 7.155 15.033 13.130 1.00 15.44 185 HIS A CA 1
ATOM 1453 C C . HIS A 1 189 ? 6.049 14.835 14.144 1.00 14.67 185 HIS A C 1
ATOM 1454 O O . HIS A 1 189 ? 6.092 13.800 14.862 1.00 16.04 185 HIS A O 1
ATOM 1461 N N . ARG A 1 190 ? 5.130 15.822 14.267 1.00 13.25 186 ARG A N 1
ATOM 1462 C CA . ARG A 1 190 ? 3.962 15.707 15.126 1.00 13.08 186 ARG A CA 1
ATOM 1463 C C . ARG A 1 190 ? 2.725 15.265 14.336 1.00 14.37 186 ARG A C 1
ATOM 1464 O O . ARG A 1 190 ? 1.668 15.056 14.918 1.00 15.11 186 ARG A O 1
ATOM 1472 N N . MET A 1 191 ? 2.873 15.086 13.021 1.00 14.53 187 MET A N 1
ATOM 1473 C CA . MET A 1 191 ? 1.640 14.935 12.238 1.00 15.60 187 MET A CA 1
ATOM 1474 C C . MET A 1 191 ? 1.063 13.539 12.260 1.00 14.71 187 MET A C 1
ATOM 1475 O O . MET A 1 191 ? -0.048 13.326 11.755 1.00 15.03 187 MET A O 1
ATOM 1480 N N . SER A 1 192 ? 1.747 12.612 12.902 1.00 11.92 188 SER A N 1
ATOM 1481 C CA . SER A 1 192 ? 1.224 11.279 13.182 1.00 12.07 188 SER A CA 1
ATOM 1482 C C . SER A 1 192 ? 0.637 11.071 14.592 1.00 12.14 188 SER A C 1
ATOM 1483 O O . SER A 1 192 ? 0.049 10.036 14.884 1.00 13.87 188 SER A O 1
ATOM 1486 N N . ASP A 1 193 ? 0.820 12.053 15.473 1.00 12.19 189 ASP A N 1
ATOM 1487 C CA . ASP A 1 193 ? 0.363 11.895 16.855 1.00 12.59 189 ASP A CA 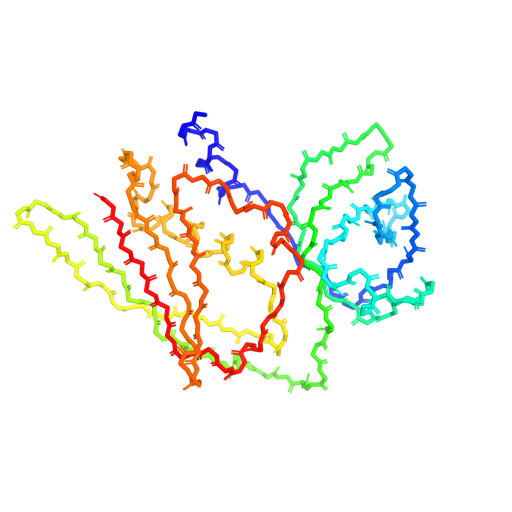1
ATOM 1488 C C . ASP A 1 193 ? -1.174 11.849 16.921 1.00 12.22 189 ASP A C 1
ATOM 1489 O O . ASP A 1 193 ? -1.808 12.576 16.168 1.00 13.06 189 ASP A O 1
ATOM 1494 N N . VAL A 1 194 ? -1.715 10.969 17.746 1.00 12.84 190 VAL A N 1
ATOM 1495 C CA . VAL A 1 194 ? -3.168 10.750 17.826 1.00 13.67 190 VAL A CA 1
ATOM 1496 C C . VAL A 1 194 ? -3.623 10.854 19.269 1.00 15.59 190 VAL A C 1
ATOM 1497 O O . VAL A 1 194 ? -2.855 10.518 20.196 1.00 15.20 190 VAL A O 1
ATOM 1501 N N . ILE A 1 195 ? -4.849 11.320 19.469 1.00 14.09 191 ILE A N 1
ATOM 1502 C CA . ILE A 1 195 ? -5.406 11.432 20.813 1.00 14.71 191 ILE A CA 1
ATOM 1503 C C . ILE A 1 195 ? -6.819 10.854 20.826 1.00 16.23 191 ILE A C 1
ATOM 1504 O O . ILE A 1 195 ? -7.410 10.646 19.797 1.00 14.96 191 ILE A O 1
ATOM 1509 N N . ASP A 1 196 ? -7.345 10.583 22.010 1.00 15.49 192 ASP A N 1
ATOM 1510 C CA . ASP A 1 196 ? -8.684 10.034 22.100 1.00 15.31 192 ASP A CA 1
ATOM 1511 C C . ASP A 1 196 ? -9.666 11.179 22.038 1.00 13.72 192 ASP A C 1
ATOM 1512 O O . ASP A 1 196 ? -9.749 12.011 22.958 1.00 13.94 192 ASP A O 1
ATOM 1517 N N . GLY A 1 197 ? -10.414 11.240 20.938 1.00 13.50 193 GLY A N 1
ATOM 1518 C CA . GLY A 1 197 ? -11.448 12.230 20.755 1.00 13.10 193 GLY A CA 1
ATOM 1519 C C . GLY A 1 197 ? -12.495 12.358 21.848 1.00 12.90 193 GLY A C 1
ATOM 1520 O O . GLY A 1 197 ? -12.962 13.482 22.130 1.00 14.33 193 GLY A O 1
ATOM 1521 N N . ARG A 1 198 ? -12.822 11.233 22.505 1.00 11.60 194 ARG A N 1
ATOM 1522 C CA . ARG A 1 198 ? -13.814 11.210 23.584 1.00 13.85 194 ARG A CA 1
ATOM 1523 C C . ARG A 1 198 ? -13.327 11.939 24.847 1.00 14.25 194 ARG A C 1
ATOM 1524 O O . ARG A 1 198 ? -14.141 12.295 25.704 1.00 15.54 194 ARG A O 1
ATOM 1532 N N . ASN A 1 199 ? -12.013 12.105 24.974 1.00 13.27 195 ASN A N 1
ATOM 1533 C CA . ASN A 1 199 ? -11.425 12.609 26.187 1.00 13.69 195 ASN A CA 1
ATOM 1534 C C . ASN A 1 199 ? -10.978 14.068 26.100 1.00 12.62 195 ASN A C 1
ATOM 1535 O O . ASN A 1 199 ? -10.344 14.582 27.025 1.00 13.14 195 ASN A O 1
ATOM 1540 N N . ILE A 1 200 ? -11.248 14.752 24.995 1.00 12.80 196 ILE A N 1
ATOM 1541 C CA . ILE A 1 200 ? -10.969 16.165 24.930 1.00 12.82 196 ILE A CA 1
ATOM 1542 C C . ILE A 1 200 ? -11.981 16.878 25.807 1.00 13.56 196 ILE A C 1
ATOM 1543 O O . ILE A 1 200 ? -13.207 16.645 25.701 1.00 13.89 196 ILE A O 1
ATOM 1548 N N . GLU A 1 201 ? -11.489 17.764 26.662 1.00 13.08 197 GLU A N 1
ATOM 1549 C CA . GLU A 1 201 ? -12.356 18.558 27.534 1.00 14.63 197 GLU A CA 1
ATOM 1550 C C . GLU A 1 201 ? -12.744 19.894 26.912 1.00 15.95 197 GLU A C 1
ATOM 1551 O O . GLU A 1 201 ? -13.893 20.305 26.973 1.00 16.86 197 GLU A O 1
ATOM 1557 N N . LYS A 1 202 ? -11.756 20.614 26.395 1.00 15.20 198 LYS A N 1
ATOM 1558 C CA . LYS A 1 202 ? -11.940 21.973 25.953 1.00 16.94 198 LYS A CA 1
ATOM 1559 C C . LYS A 1 202 ? -10.758 22.372 25.068 1.00 15.71 198 LYS A C 1
ATOM 1560 O O . LYS A 1 202 ? -9.712 21.727 25.072 1.00 13.64 198 LYS A O 1
ATOM 1566 N N . MET A 1 203 ? -10.941 23.374 24.213 1.00 16.60 199 MET A N 1
ATOM 1567 C CA . MET A 1 203 ? -9.868 23.886 23.401 1.00 18.22 199 MET A CA 1
ATOM 1568 C C . MET A 1 203 ? -9.887 25.389 23.564 1.00 17.30 199 MET A C 1
ATOM 1569 O O . MET A 1 203 ? -10.952 25.982 23.824 1.00 16.54 199 MET A O 1
ATOM 1574 N N . GLU A 1 204 ? -8.692 25.966 23.531 1.00 15.23 200 GLU A N 1
ATOM 1575 C CA . GLU A 1 204 ? -8.535 27.413 23.721 1.00 16.53 200 GLU A CA 1
ATOM 1576 C C . GLU A 1 204 ? -7.714 27.971 22.591 1.00 15.79 200 GLU A C 1
ATOM 1577 O O . GLU A 1 204 ? -6.884 27.267 22.029 1.00 16.85 200 GLU A O 1
ATOM 1583 N N . ALA A 1 205 ? -8.003 29.184 22.157 1.00 13.89 201 ALA A N 1
ATOM 1584 C CA . ALA A 1 205 ? -7.171 29.857 21.178 1.00 14.06 201 ALA A CA 1
ATOM 1585 C C . ALA A 1 205 ? -7.074 31.300 21.612 1.00 13.14 201 ALA A C 1
ATOM 1586 O O . ALA A 1 205 ? -8.039 31.878 22.116 1.00 13.22 201 ALA A O 1
ATOM 1588 N N . ASN A 1 206 ? -5.867 31.837 21.519 1.00 12.93 202 ASN A N 1
ATOM 1589 C CA . ASN A 1 206 ? -5.630 33.276 21.751 1.00 16.73 202 ASN A CA 1
ATOM 1590 C C . ASN A 1 206 ? -5.152 33.819 20.399 1.00 18.42 202 ASN A C 1
ATOM 1591 O O . ASN A 1 206 ? -4.163 33.278 19.849 1.00 18.79 202 ASN A O 1
ATOM 1596 N N . ILE A 1 207 ? -5.923 34.728 19.783 1.00 18.99 203 ILE A N 1
ATOM 1597 C CA . ILE A 1 207 ? -5.734 35.205 18.398 1.00 21.46 203 ILE A CA 1
ATOM 1598 C C . ILE A 1 207 ? -5.486 36.730 18.433 1.00 21.96 203 ILE A C 1
ATOM 1599 O O . ILE A 1 207 ? -6.208 37.464 19.137 1.00 19.21 203 ILE A O 1
ATOM 1604 N N . ARG A 1 208 ? -4.526 37.210 17.633 1.00 24.15 204 ARG A N 1
ATOM 1605 C CA . ARG A 1 208 ? -4.205 38.654 17.565 1.00 27.22 204 ARG A CA 1
ATOM 1606 C C . ARG A 1 208 ? -5.286 39.413 16.798 1.00 29.60 204 ARG A C 1
ATOM 1607 O O . ARG A 1 208 ? -5.357 40.655 16.794 1.00 32.01 204 ARG A O 1
#

Sequence (192 aa):
DIFDLRDYYSGASKELKNVTGYRYSKGGKHYLIFFDKHQKFTRIQIFGKDIERLKTRKNPGLDIFVVKEAENRNGTVFSYGGVTKKNQGAYYDYLNAPKFVIKKEVDAGVYTHVKRHYIYKEEVSLKELDFKLRQYLIQNFDLYKKFPKDSKIKVIMKDGGYYTFELNKKLQPHRMSDVIDGRNIEKMEANIR

B-factor: mean 21.46, std 10.57, range [8.17, 88.68]

Radius of gyration: 17.37 Å; Cα contacts (8 Å, |Δi|>4): 411; chains: 1; bounding box: 42×53×46 Å

Organism: Staphylococcus aureus (NCBI:txid1280)

GO terms:
  GO:0005515 protein binding (F, IPI)

CATH classification: 3.10.20.120 (+1 more: 2.40.50.110)